Protein AF-A0AAW3ADS5-F1 (afdb_monomer)

Sequence (248 aa):
MCPVCRGSGSRVIVRQMGMMVQQMQMVCDACQGSGEHIDPRNRCSRCSGNKTVEVDAAVQVIVERGMAHRQRITFPRMADEEVGVERTGDFVVALQQVKHDTFTRDDCDLHMRHHLSLAEALCGFQFKFTHLDGRELVVRQARGTITKPGDVKCVIGEGMPVHRQPSKFGNLVIEFEVTYPDRIESEQLQLLREALPPPKSVRGTADEETGEVCYVTREDLSILEEEIKKDEEAEEDNESPQHGCAAQ

InterPro domains:
  IPR001305 Heat shock protein DnaJ, cysteine-rich domain [PS51188] (1-56)
  IPR001305 Heat shock protein DnaJ, cysteine-rich domain [cd10719] (2-51)
  IPR002939 Chaperone DnaJ, C-terminal [PF01556] (45-181)
  IPR008971 HSP40/DnaJ peptide-binding [SSF49493] (57-110)
  IPR008971 HSP40/DnaJ peptide-binding [SSF49493] (103-192)
  IPR036410 Heat shock protein DnaJ, cysteine-rich domain superfamily [SSF57938] (1-53)
  IPR044713 DnaJ homolog subfamily A member 1/2-like [PTHR43888] (2-230)

Foldseek 3Di:
DFPPCQLQQWDWDWDDDDPDIDTDIGGDPQCRSRSDHDDQVRADPQCRPVPDHDDDDDDDDDDDFLDDAQDKDKDAQPADDDPPDPTHGIDIDTDHDDDDPAWDDDRQEIEGEDEDEPCCQQQWDWDWDQAPVRDIDIDTDDGRDHHDQQDKDKAQQRTTDHPPHRRGGGIYIYTYHYDYDPDDDPVRVVVCCVVDDHDPPPDDDPPDPDDDDDDPDPVSVVVVVVVVVVVVVVVVVVPDDDDDDDDD

Secondary structure (DSSP, 8-state):
--TTTTT-SEEEEEEEETTEEEEEEEE-TTTTTSS----GGGS-TTTTTSS-------------TTPPTT-EEEETT-S---TT-SS---EEEEPPPPP-SSEEEETTEEEEEEEEEHHHHHH--EEEEE-TTSPEEEEE--TT----TT-EEEETT-SPEETTEEEEE--EEEEEEEEPPS---HHHHHHHHHHSPPPTT----TT--------S-HHHHHHHHHHHHHHHHHHHTT-S--------

Mean predicted aligned error: 13.61 Å

Radius of gyration: 41.53 Å; Cα contacts (8 Å, |Δi|>4): 319; chains: 1; bounding box: 100×60×116 Å

Nearest PDB structures (foldseek):
  7zhs-assembly1_A  TM=8.142E-01  e=3.506E-22  Saccharomyces cerevisiae S288C
  1nlt-assembly1_A  TM=8.880E-01  e=7.899E-15  Saccharomyces cerevisiae
  3agz-assembly1_A  TM=7.509E-01  e=4.456E-14  Homo sapiens
  7ndx-assembly1_A-2  TM=7.440E-01  e=7.069E-12  Homo sapiens
  7jtk-assembly1_Z  TM=6.824E-01  e=1.418E-12  Chlamydomonas reinhardtii

Organism: NCBI:txid651832

Solvent-accessible surface area (backbone atoms only — not comparable to full-atom values): 15615 Å² total; per-residue (Å²): 99,16,87,86,45,70,43,62,16,40,40,79,46,78,46,72,64,82,97,45,78,45,78,44,80,40,69,23,87,86,35,72,44,68,14,40,54,77,56,79,92,75,41,47,88,83,36,70,69,68,85,53,72,94,76,92,78,90,80,89,81,85,85,61,75,37,67,50,74,62,43,73,50,76,40,79,57,63,32,78,80,54,95,92,56,96,66,47,44,62,34,70,50,62,39,79,74,76,90,54,96,68,48,47,76,54,91,34,30,29,35,33,75,43,82,35,48,53,65,37,25,50,49,25,41,74,53,72,49,73,47,98,88,68,49,78,47,75,54,73,49,62,71,74,45,72,54,55,72,70,39,72,48,76,45,81,61,64,28,34,43,37,57,95,36,94,90,43,45,26,30,24,38,38,36,31,44,59,48,72,75,95,73,80,55,73,72,57,49,54,55,46,60,73,75,42,84,75,74,83,88,76,83,70,74,95,83,68,95,80,75,84,89,78,70,93,42,74,66,56,45,55,54,52,55,52,49,52,51,52,53,55,54,57,52,58,71,68,69,67,83,92,78,84,86,86,90,136

Structure (mmCIF, N/CA/C/O backbone):
data_AF-A0AAW3ADS5-F1
#
_entry.id   AF-A0AAW3ADS5-F1
#
loop_
_atom_site.group_PDB
_atom_site.id
_atom_site.type_symbol
_atom_site.label_atom_id
_atom_site.label_alt_id
_atom_site.label_comp_id
_atom_site.label_asym_id
_atom_site.label_entity_id
_atom_site.label_seq_id
_atom_site.pdbx_PDB_ins_code
_atom_site.Cartn_x
_atom_site.Cartn_y
_atom_site.Cartn_z
_atom_site.occupancy
_atom_site.B_iso_or_equiv
_atom_site.auth_seq_id
_atom_site.auth_comp_id
_atom_site.auth_asym_id
_atom_site.auth_atom_id
_atom_site.pdbx_PDB_model_num
ATOM 1 N N . MET A 1 1 ? 28.004 8.380 -50.226 1.00 83.81 1 MET A N 1
ATOM 2 C CA . MET A 1 1 ? 27.841 9.851 -50.333 1.00 83.81 1 MET A CA 1
ATOM 3 C C . MET A 1 1 ? 26.691 10.178 -51.284 1.00 83.81 1 MET A C 1
ATOM 5 O O . MET A 1 1 ? 26.646 9.614 -52.370 1.00 83.81 1 MET A O 1
ATOM 9 N N . CYS A 1 2 ? 25.743 11.028 -50.881 1.00 87.62 2 CYS A N 1
ATOM 10 C CA . CYS A 1 2 ? 24.602 11.422 -51.716 1.00 87.62 2 CYS A CA 1
ATOM 11 C C . CYS A 1 2 ? 25.042 12.362 -52.857 1.00 87.62 2 CYS A C 1
ATOM 13 O O . CYS A 1 2 ? 25.711 13.360 -52.576 1.00 87.62 2 CYS A O 1
ATOM 15 N N . PRO A 1 3 ? 24.660 12.097 -54.122 1.00 88.12 3 PRO A N 1
ATOM 16 C CA . PRO A 1 3 ? 25.134 12.877 -55.266 1.00 88.12 3 PRO A CA 1
ATOM 17 C C . PRO A 1 3 ? 24.594 14.310 -55.280 1.00 88.12 3 PRO A C 1
ATOM 19 O O . PRO A 1 3 ? 25.267 15.207 -55.780 1.00 88.12 3 PRO A O 1
ATOM 22 N N . VAL A 1 4 ? 23.409 14.552 -54.705 1.00 88.12 4 VAL A N 1
ATOM 23 C CA . VAL A 1 4 ? 22.754 15.864 -54.811 1.00 88.12 4 VAL A CA 1
ATOM 24 C C . VAL A 1 4 ? 23.168 16.831 -53.704 1.00 88.12 4 VAL A C 1
ATOM 26 O O . VAL A 1 4 ? 23.382 18.007 -53.970 1.00 88.12 4 VAL A O 1
ATOM 29 N N . CYS A 1 5 ? 23.312 16.356 -52.463 1.00 89.00 5 CYS A N 1
ATOM 30 C CA . CYS A 1 5 ? 23.801 17.186 -51.354 1.00 89.00 5 CYS A CA 1
ATOM 31 C C . CYS A 1 5 ? 25.299 17.003 -51.077 1.00 89.00 5 CYS A C 1
ATOM 33 O O . CYS A 1 5 ? 25.817 17.591 -50.141 1.00 89.00 5 CYS A O 1
ATOM 35 N N . ARG A 1 6 ? 26.011 16.160 -51.839 1.00 88.69 6 ARG A N 1
ATOM 36 C CA . ARG A 1 6 ? 27.444 15.883 -51.630 1.00 88.69 6 ARG A CA 1
ATOM 37 C C . ARG A 1 6 ? 27.778 15.554 -50.165 1.00 88.69 6 ARG A C 1
ATOM 39 O O . ARG A 1 6 ? 28.744 16.063 -49.615 1.00 88.69 6 ARG A O 1
ATOM 46 N N . GLY A 1 7 ? 26.959 14.725 -49.518 1.00 85.06 7 GLY A N 1
ATOM 47 C CA . GLY A 1 7 ? 27.189 14.320 -48.124 1.00 85.06 7 GLY A CA 1
ATOM 48 C C . GLY A 1 7 ? 26.652 15.262 -47.043 1.00 85.06 7 GLY A C 1
ATOM 49 O O . GLY A 1 7 ? 26.586 14.844 -45.898 1.00 85.06 7 GLY A O 1
ATOM 50 N N . SER A 1 8 ? 26.194 16.476 -47.372 1.00 87.00 8 SER A N 1
ATOM 51 C CA . SER A 1 8 ? 25.785 17.462 -46.354 1.00 87.00 8 SER A CA 1
ATOM 52 C C . SER A 1 8 ? 24.438 17.192 -45.669 1.00 87.00 8 SER A C 1
ATOM 54 O O . SER A 1 8 ? 24.072 17.931 -44.763 1.00 87.00 8 SER A O 1
ATOM 56 N N . GLY A 1 9 ? 23.640 16.223 -46.133 1.00 88.50 9 GLY A N 1
ATOM 57 C CA . GLY A 1 9 ? 22.298 15.919 -45.601 1.00 88.50 9 GLY A CA 1
ATOM 58 C C . GLY A 1 9 ? 21.226 16.995 -45.855 1.00 88.50 9 GLY A C 1
ATOM 59 O O . GLY A 1 9 ? 20.038 16.688 -45.911 1.00 88.50 9 GLY A O 1
ATOM 60 N N . SER A 1 10 ? 21.625 18.238 -46.113 1.00 91.88 10 SER A N 1
ATOM 61 C CA . SER A 1 10 ? 20.747 19.392 -46.328 1.00 91.88 10 SER A CA 1
ATOM 62 C C . SER A 1 10 ? 21.161 20.222 -47.542 1.00 91.88 10 SER A C 1
ATOM 64 O O . SER A 1 10 ? 22.345 20.283 -47.885 1.00 91.88 10 SER A O 1
ATOM 66 N N . ARG A 1 11 ? 20.198 20.896 -48.171 1.00 89.56 11 ARG A N 1
ATOM 67 C CA . ARG A 1 11 ? 20.407 21.839 -49.275 1.00 89.56 11 ARG A CA 1
ATOM 68 C C . ARG A 1 11 ? 20.071 23.256 -48.820 1.00 89.56 11 ARG A C 1
ATOM 70 O O . ARG A 1 11 ? 19.076 23.465 -48.135 1.00 89.56 11 ARG A O 1
ATOM 77 N N . VAL A 1 12 ? 20.880 24.225 -49.234 1.00 88.44 12 VAL A N 1
ATOM 78 C CA . VAL A 1 12 ? 20.617 25.647 -48.985 1.00 88.44 12 VAL A CA 1
ATOM 79 C C . VAL A 1 12 ? 19.860 26.211 -50.180 1.00 88.44 12 VAL A C 1
ATOM 81 O O . VAL A 1 12 ? 20.353 26.156 -51.306 1.00 88.44 12 VAL A O 1
ATOM 84 N N . ILE A 1 13 ? 18.661 26.734 -49.942 1.00 86.75 13 ILE A N 1
ATOM 85 C CA . ILE A 1 13 ? 17.845 27.400 -50.958 1.00 86.75 13 ILE A CA 1
ATOM 86 C C . ILE A 1 13 ? 17.809 28.885 -50.632 1.00 86.75 13 ILE A C 1
ATOM 88 O O . ILE A 1 13 ? 17.435 29.290 -49.533 1.00 86.75 13 ILE A O 1
ATOM 92 N N . VAL A 1 14 ? 18.229 29.699 -51.597 1.00 87.69 14 VAL A N 1
ATOM 93 C CA . VAL A 1 14 ? 18.246 31.155 -51.468 1.00 87.69 14 VAL A CA 1
ATOM 94 C C . VAL A 1 14 ? 16.939 31.699 -52.032 1.00 87.69 14 VAL A C 1
ATOM 96 O O . VAL A 1 14 ? 16.652 31.520 -53.215 1.00 87.69 14 VAL A O 1
ATOM 99 N N . ARG A 1 15 ? 16.137 32.357 -51.194 1.00 87.75 15 ARG A N 1
ATOM 100 C CA . ARG A 1 15 ? 14.909 33.045 -51.598 1.00 87.75 15 ARG A CA 1
ATOM 101 C C . ARG A 1 15 ? 15.134 34.548 -51.507 1.00 87.75 15 ARG A C 1
ATOM 103 O O . ARG A 1 15 ? 15.456 35.071 -50.444 1.00 87.75 15 ARG A O 1
ATOM 110 N N . GLN A 1 16 ? 14.974 35.245 -52.626 1.00 83.25 16 GLN A N 1
ATOM 111 C CA . GLN A 1 16 ? 15.123 36.695 -52.667 1.00 83.25 16 GLN A CA 1
ATOM 112 C C . GLN A 1 16 ? 13.784 37.370 -52.346 1.00 83.25 16 GLN A C 1
ATOM 114 O O . GLN A 1 16 ? 12.788 37.152 -53.036 1.00 83.25 16 GLN A O 1
ATOM 119 N N . MET A 1 17 ? 13.764 38.182 -51.290 1.00 85.31 17 MET A N 1
ATOM 120 C CA . MET A 1 17 ? 12.636 39.023 -50.887 1.00 85.31 17 MET A CA 1
ATOM 121 C C . MET A 1 17 ? 13.007 40.484 -51.156 1.00 85.31 17 MET A C 1
ATOM 123 O O . MET A 1 17 ? 13.432 41.224 -50.269 1.00 85.31 17 MET A O 1
ATOM 127 N N . GLY A 1 18 ? 12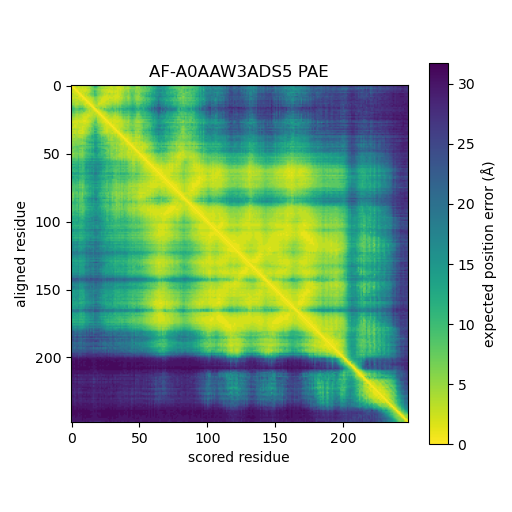.911 40.887 -52.424 1.00 86.62 18 GLY A N 1
ATOM 128 C CA . GLY A 1 18 ? 13.305 42.227 -52.862 1.00 86.62 18 GLY A CA 1
ATOM 129 C C . GLY A 1 18 ? 14.818 42.450 -52.752 1.00 86.62 18 GLY A C 1
ATOM 130 O O . GLY A 1 18 ? 15.597 41.738 -53.387 1.00 86.62 18 GLY A O 1
ATOM 131 N N . MET A 1 19 ? 15.236 43.441 -51.958 1.00 86.25 19 MET A N 1
ATOM 132 C CA . MET A 1 19 ? 16.654 43.776 -51.742 1.00 86.25 19 MET A CA 1
ATOM 133 C C . MET A 1 19 ? 17.366 42.880 -50.712 1.00 86.25 19 MET A C 1
ATOM 135 O O . MET A 1 19 ? 18.575 43.009 -50.538 1.00 86.25 19 MET A O 1
ATOM 139 N N . MET A 1 20 ? 16.651 41.967 -50.043 1.00 84.44 20 MET A N 1
ATOM 140 C CA . MET A 1 20 ? 17.215 41.058 -49.040 1.00 84.44 20 MET A CA 1
ATOM 141 C C . MET A 1 20 ? 17.166 39.606 -49.533 1.00 84.44 20 MET A C 1
ATOM 143 O O . MET A 1 20 ? 16.143 39.143 -50.042 1.00 84.44 20 MET A O 1
ATOM 147 N N . VAL A 1 21 ? 18.270 38.870 -49.382 1.00 88.12 21 VAL A N 1
ATOM 148 C CA . VAL A 1 21 ? 18.344 37.430 -49.676 1.00 88.12 21 VAL A CA 1
ATOM 149 C C . VAL A 1 21 ? 18.246 36.629 -48.383 1.00 88.12 21 VAL A C 1
ATOM 151 O O . VAL A 1 21 ? 19.018 36.843 -47.452 1.00 88.12 21 VAL A O 1
ATOM 154 N N . GLN A 1 22 ? 17.299 35.695 -48.325 1.00 87.69 22 GLN A N 1
ATOM 155 C CA . GLN A 1 22 ? 17.147 34.757 -47.217 1.00 87.69 22 GLN A CA 1
ATOM 156 C C . GLN A 1 22 ? 17.681 33.388 -47.645 1.00 87.69 22 GLN A C 1
ATOM 158 O O . GLN A 1 22 ? 17.233 32.826 -48.643 1.00 87.69 22 GLN A O 1
ATOM 163 N N . GLN A 1 23 ? 18.633 32.839 -46.892 1.00 89.69 23 GLN A N 1
ATOM 164 C CA . GLN A 1 23 ? 19.100 31.466 -47.078 1.00 89.69 23 GLN A CA 1
ATOM 165 C C . GLN A 1 23 ? 18.316 30.547 -46.139 1.00 89.69 23 GLN A C 1
ATOM 167 O O . GLN A 1 23 ? 18.352 30.732 -44.925 1.00 89.69 23 GLN A O 1
ATOM 172 N N . MET A 1 24 ? 17.597 29.573 -46.693 1.00 89.06 24 MET A N 1
ATOM 173 C CA . MET A 1 24 ? 16.863 28.570 -45.925 1.00 89.06 24 MET A CA 1
ATOM 174 C C . MET A 1 24 ? 17.492 27.198 -46.151 1.00 89.06 24 MET A C 1
ATOM 176 O O . MET A 1 24 ? 17.611 26.734 -47.286 1.00 89.06 24 MET A O 1
ATOM 180 N N . GLN A 1 25 ? 17.910 26.549 -45.068 1.00 89.94 25 GLN A N 1
ATOM 181 C CA . GLN A 1 25 ? 18.427 25.187 -45.100 1.00 89.94 25 GLN A CA 1
ATOM 182 C C . GLN A 1 25 ? 17.247 24.212 -45.052 1.00 89.94 25 GLN A C 1
ATOM 184 O O . GLN A 1 25 ? 16.486 24.200 -44.090 1.00 89.94 25 GLN A O 1
ATOM 189 N N . MET A 1 26 ? 17.085 23.411 -46.103 1.00 89.56 26 MET A N 1
ATOM 190 C CA . MET A 1 26 ? 16.080 22.351 -46.182 1.00 89.56 26 MET A CA 1
ATOM 191 C C . MET A 1 26 ? 16.758 20.982 -46.169 1.00 89.56 26 MET A C 1
ATOM 193 O O . MET A 1 26 ? 17.877 20.824 -46.662 1.00 89.56 26 MET A O 1
ATOM 197 N N . VAL A 1 27 ? 16.089 19.973 -45.615 1.00 91.81 27 VAL A N 1
ATOM 198 C CA . VAL A 1 27 ? 16.569 18.585 -45.663 1.00 91.81 27 VAL A CA 1
ATOM 199 C C . VAL A 1 27 ? 16.645 18.133 -47.127 1.00 91.81 27 VAL A C 1
ATOM 201 O O . VAL A 1 27 ? 15.784 18.465 -47.934 1.00 91.81 27 VAL A O 1
ATOM 204 N N . CYS A 1 28 ? 17.709 17.428 -47.516 1.00 90.75 28 CYS A N 1
ATOM 205 C CA . CYS A 1 28 ? 17.878 16.981 -48.899 1.00 90.75 28 CYS A CA 1
ATOM 206 C C . CYS A 1 28 ? 16.867 15.880 -49.245 1.00 90.75 28 CYS A C 1
ATOM 208 O O . CYS A 1 28 ? 16.954 14.789 -48.691 1.00 90.75 28 CYS A O 1
ATOM 210 N N . ASP A 1 29 ? 16.010 16.102 -50.242 1.00 87.00 29 ASP A N 1
ATOM 211 C CA . ASP A 1 29 ? 14.962 15.138 -50.634 1.00 87.00 29 ASP A CA 1
ATOM 212 C C . ASP A 1 29 ? 15.508 13.761 -51.053 1.00 87.00 29 ASP A C 1
ATOM 214 O O . ASP A 1 29 ? 14.863 12.737 -50.864 1.00 87.00 29 ASP A O 1
ATOM 218 N N . ALA A 1 30 ? 16.721 13.725 -51.617 1.00 85.00 30 ALA A N 1
ATOM 219 C CA . ALA A 1 30 ? 17.320 12.503 -52.159 1.00 85.00 30 ALA A CA 1
ATOM 220 C C . ALA A 1 30 ? 17.928 11.575 -51.091 1.00 85.00 30 ALA A C 1
ATOM 222 O O . ALA A 1 30 ? 18.064 10.380 -51.336 1.00 85.00 30 ALA A O 1
ATOM 223 N N . CYS A 1 31 ? 18.339 12.110 -49.937 1.00 84.56 31 CYS A N 1
ATOM 224 C CA . CYS A 1 31 ? 18.907 11.314 -48.838 1.00 84.56 31 CYS A CA 1
ATOM 225 C C . CYS A 1 31 ? 18.173 11.496 -47.506 1.00 84.56 31 CYS A C 1
ATOM 227 O O . CYS A 1 31 ? 18.585 10.900 -46.514 1.00 84.56 31 CYS A O 1
ATOM 229 N N . GLN A 1 32 ? 17.126 12.324 -47.476 1.00 84.31 32 GLN A N 1
ATOM 230 C CA . GLN A 1 32 ? 16.287 12.601 -46.309 1.00 84.31 32 GLN A CA 1
ATOM 231 C C . GLN A 1 32 ? 17.098 12.952 -45.050 1.00 84.31 32 GLN A C 1
ATOM 233 O O . GLN A 1 32 ? 16.756 12.556 -43.946 1.00 84.31 32 GLN A O 1
ATOM 238 N N . GLY A 1 33 ? 18.212 13.671 -45.214 1.00 84.12 33 GLY A N 1
ATOM 239 C CA . GLY A 1 33 ? 19.074 14.069 -44.095 1.00 84.12 33 GLY A CA 1
ATOM 240 C C . GLY A 1 33 ? 20.262 13.149 -43.830 1.00 84.12 33 GLY A C 1
ATOM 241 O O . GLY A 1 33 ? 21.253 13.615 -43.282 1.00 84.12 33 GLY A O 1
ATOM 242 N N . SER A 1 34 ? 20.249 11.897 -44.300 1.00 82.19 34 SER A N 1
ATOM 243 C CA . SER A 1 34 ? 21.318 10.925 -44.001 1.00 82.19 34 SER A CA 1
ATOM 244 C C . SER A 1 34 ? 22.677 11.243 -44.641 1.00 82.19 34 SER A C 1
ATOM 246 O O . SER A 1 34 ? 23.686 10.652 -44.274 1.00 82.19 34 SER A O 1
ATOM 248 N N . GLY A 1 35 ? 22.723 12.120 -45.654 1.00 85.44 35 GLY A N 1
ATOM 249 C CA . GLY A 1 35 ? 23.954 12.440 -46.398 1.00 85.44 35 GLY A CA 1
ATOM 250 C C . GLY A 1 35 ? 24.478 11.296 -47.284 1.00 85.44 35 GLY A C 1
ATOM 251 O O . GLY A 1 35 ? 25.347 11.505 -48.138 1.00 85.44 35 GLY A O 1
ATOM 252 N N . GLU A 1 36 ? 23.900 10.104 -47.179 1.00 83.50 36 GLU A N 1
ATOM 253 C CA . GLU A 1 36 ? 24.264 8.908 -47.928 1.00 83.50 36 GLU A CA 1
ATOM 254 C C . GLU A 1 36 ? 23.148 8.526 -48.905 1.00 83.50 36 GLU A C 1
ATOM 256 O O . GLU A 1 36 ? 21.977 8.813 -48.693 1.00 83.50 36 GLU A O 1
ATOM 261 N N . HIS A 1 37 ? 23.515 7.923 -50.033 1.00 84.69 37 HIS A N 1
ATOM 262 C CA . HIS A 1 37 ? 22.555 7.399 -50.998 1.00 84.69 37 HIS A CA 1
ATOM 263 C C . HIS A 1 37 ? 22.924 5.947 -51.275 1.00 84.69 37 HIS A C 1
ATOM 265 O O . HIS A 1 37 ? 24.024 5.675 -51.758 1.00 84.69 37 HIS A O 1
ATOM 271 N N . ILE A 1 38 ? 22.015 5.035 -50.939 1.00 83.44 38 ILE A N 1
ATOM 272 C CA . ILE A 1 38 ? 22.188 3.591 -51.103 1.00 83.44 38 ILE A CA 1
ATOM 273 C C . ILE A 1 38 ? 21.385 3.161 -52.335 1.00 83.44 38 ILE A C 1
ATOM 275 O O . ILE A 1 38 ? 20.170 3.382 -52.386 1.00 83.44 38 ILE A O 1
ATOM 279 N N . ASP A 1 39 ? 22.062 2.558 -53.321 1.00 84.81 39 ASP A N 1
ATOM 280 C CA . ASP A 1 39 ? 21.414 1.997 -54.516 1.00 84.81 39 ASP A CA 1
ATOM 281 C C . ASP A 1 39 ? 20.333 0.987 -54.088 1.00 84.81 39 ASP A C 1
ATOM 283 O O . ASP A 1 39 ? 20.633 0.122 -53.258 1.00 84.81 39 ASP A O 1
ATOM 287 N N . PRO A 1 40 ? 19.097 1.068 -54.619 1.00 83.75 40 PRO A N 1
ATOM 288 C CA . PRO A 1 40 ? 18.013 0.145 -54.287 1.00 83.75 40 PRO A CA 1
ATOM 289 C C . PRO A 1 40 ? 18.396 -1.337 -54.341 1.00 83.75 40 PRO A C 1
ATOM 291 O O . PRO A 1 40 ? 17.927 -2.107 -53.507 1.00 83.75 40 PRO A O 1
ATOM 294 N N . ARG A 1 41 ? 19.282 -1.732 -55.267 1.00 85.88 41 ARG A N 1
ATOM 295 C CA . ARG A 1 41 ? 19.745 -3.125 -55.408 1.00 85.88 41 ARG A CA 1
ATOM 296 C C . ARG A 1 41 ? 20.622 -3.602 -54.250 1.00 85.88 41 ARG A C 1
ATOM 298 O O . ARG A 1 41 ? 20.684 -4.797 -53.993 1.00 85.88 41 ARG A O 1
ATOM 305 N N . ASN A 1 42 ? 21.272 -2.671 -53.555 1.00 85.31 42 ASN A N 1
ATOM 306 C CA . ASN A 1 42 ? 22.201 -2.944 -52.458 1.00 85.31 42 ASN A CA 1
ATOM 307 C C . ASN A 1 42 ? 21.597 -2.615 -51.083 1.00 85.31 42 ASN A C 1
ATOM 309 O O . ASN A 1 42 ? 22.314 -2.598 -50.081 1.00 85.31 42 ASN A O 1
ATOM 313 N N . ARG A 1 43 ? 20.294 -2.309 -51.010 1.00 87.31 43 ARG A N 1
ATOM 314 C CA . ARG A 1 43 ? 19.626 -2.058 -49.729 1.00 87.31 43 ARG A CA 1
ATOM 315 C C . ARG A 1 43 ? 19.484 -3.361 -48.952 1.00 87.31 43 ARG A C 1
ATOM 317 O O . ARG A 1 43 ? 19.128 -4.398 -49.502 1.00 87.31 43 ARG A O 1
ATOM 324 N N . CYS A 1 44 ? 19.739 -3.291 -47.649 1.00 88.06 44 CYS A N 1
ATOM 325 C CA . CYS A 1 44 ? 19.495 -4.408 -46.745 1.00 88.06 44 CYS A CA 1
ATOM 326 C C . CYS A 1 44 ? 18.008 -4.781 -46.775 1.00 88.06 44 CYS A C 1
ATOM 328 O O . CYS A 1 44 ? 17.157 -3.915 -46.588 1.00 88.06 44 CYS A O 1
ATOM 330 N N . SER A 1 45 ? 17.692 -6.062 -46.956 1.00 89.31 45 SER A N 1
ATOM 331 C CA . SER A 1 45 ? 16.308 -6.550 -46.990 1.00 89.31 45 SER A CA 1
ATOM 332 C C . SER A 1 45 ? 15.578 -6.415 -45.651 1.00 89.31 45 SER A C 1
ATOM 334 O O . SER A 1 45 ? 14.356 -6.342 -45.638 1.00 89.31 45 SER A O 1
ATOM 336 N N . ARG A 1 46 ? 16.311 -6.369 -44.528 1.00 88.56 46 ARG A N 1
ATOM 337 C CA . ARG A 1 46 ? 15.729 -6.248 -43.182 1.00 88.56 46 ARG A CA 1
ATOM 338 C C . ARG A 1 46 ? 15.405 -4.806 -42.797 1.00 88.56 46 ARG A C 1
ATOM 340 O O . ARG A 1 46 ? 14.295 -4.540 -42.368 1.00 88.56 46 ARG A O 1
ATOM 347 N N . CYS A 1 47 ? 16.352 -3.877 -42.955 1.00 87.44 47 CYS A N 1
ATOM 348 C CA . CYS A 1 47 ? 16.164 -2.479 -42.535 1.00 87.44 47 CYS A CA 1
ATOM 349 C C . CYS A 1 47 ? 15.824 -1.522 -43.686 1.00 87.44 47 CYS A C 1
ATOM 351 O O . CYS A 1 47 ? 15.606 -0.338 -43.455 1.00 87.44 47 CYS A O 1
ATOM 353 N N . SER A 1 48 ? 15.841 -1.989 -44.939 1.00 86.56 48 SER A N 1
ATOM 354 C CA . SER A 1 48 ? 15.583 -1.182 -46.144 1.00 86.56 48 SER A CA 1
ATOM 355 C C . SER A 1 48 ? 16.428 0.099 -46.275 1.00 86.56 48 SER A C 1
ATOM 357 O O . SER A 1 48 ? 16.074 1.007 -47.025 1.00 86.56 48 SER A O 1
ATOM 359 N N . GLY A 1 49 ? 17.582 0.157 -45.598 1.00 83.31 49 GLY A N 1
ATOM 360 C CA . GLY A 1 49 ? 18.472 1.324 -45.563 1.00 83.31 49 GLY A CA 1
ATOM 361 C C . GLY A 1 49 ? 18.349 2.198 -44.310 1.00 83.31 49 GLY A C 1
ATOM 362 O O . GLY A 1 49 ? 19.176 3.089 -44.144 1.00 83.31 49 GLY A O 1
ATOM 363 N N . ASN A 1 50 ? 17.407 1.910 -43.405 1.00 82.69 50 ASN A N 1
ATOM 364 C CA . ASN A 1 50 ? 17.182 2.682 -42.173 1.00 82.69 50 ASN A CA 1
ATOM 365 C C . ASN A 1 50 ? 18.195 2.385 -41.057 1.00 82.69 50 ASN A C 1
ATOM 367 O O . ASN A 1 50 ? 18.205 3.072 -40.046 1.00 82.69 50 ASN A O 1
ATOM 371 N N . LYS A 1 51 ? 19.062 1.378 -41.242 1.00 86.94 51 LYS A N 1
ATOM 372 C CA . LYS A 1 51 ? 20.112 0.935 -40.299 1.00 86.94 51 LYS A CA 1
ATOM 373 C C . LYS A 1 51 ? 19.598 0.380 -38.954 1.00 86.94 51 LYS A C 1
ATOM 375 O O . LYS A 1 51 ? 20.348 -0.351 -38.322 1.00 86.94 51 LYS A O 1
ATOM 380 N N . THR A 1 52 ? 18.334 0.595 -38.595 1.00 89.38 52 THR A N 1
ATOM 381 C CA . THR A 1 52 ? 17.634 -0.006 -37.446 1.00 89.38 52 THR A CA 1
ATOM 382 C C . THR A 1 52 ? 16.387 -0.782 -37.891 1.00 89.38 52 THR A C 1
ATOM 384 O O . THR A 1 52 ? 15.909 -0.622 -39.020 1.00 89.38 52 THR A O 1
ATOM 387 N N . VAL A 1 53 ? 15.891 -1.671 -37.026 1.00 91.81 53 VAL A N 1
ATOM 388 C CA . VAL A 1 53 ? 14.629 -2.411 -37.192 1.00 91.81 53 VAL A CA 1
ATOM 389 C C . VAL A 1 53 ? 13.915 -2.486 -35.847 1.00 91.81 53 VAL A C 1
ATOM 391 O O . VAL A 1 53 ? 14.572 -2.630 -34.819 1.00 91.81 53 VAL A O 1
ATOM 394 N N . GLU A 1 54 ? 12.589 -2.406 -35.856 1.00 90.81 54 GLU A N 1
ATOM 395 C CA . GLU A 1 54 ? 11.781 -2.631 -34.657 1.00 90.81 54 GLU A CA 1
ATOM 396 C C . GLU A 1 54 ? 11.755 -4.129 -34.328 1.00 90.81 54 GLU A C 1
ATOM 398 O O . GLU A 1 54 ? 11.603 -4.972 -35.219 1.00 90.81 54 GLU A O 1
ATOM 403 N N . VAL A 1 55 ? 11.954 -4.462 -33.052 1.00 90.25 55 VAL A N 1
ATOM 404 C CA . VAL A 1 55 ? 12.001 -5.840 -32.554 1.00 90.25 55 VAL A CA 1
ATOM 405 C C . VAL A 1 55 ? 11.194 -5.927 -31.268 1.00 90.25 55 VAL A C 1
ATOM 407 O O . VAL A 1 55 ? 11.462 -5.199 -30.316 1.00 90.25 55 VAL A O 1
ATOM 410 N N . ASP A 1 56 ? 10.262 -6.874 -31.215 1.00 90.88 56 ASP A N 1
ATOM 411 C CA . ASP A 1 56 ? 9.546 -7.198 -29.985 1.00 90.88 56 ASP A CA 1
ATOM 412 C C . ASP A 1 56 ? 10.438 -8.043 -29.067 1.00 90.88 56 ASP A C 1
ATOM 414 O O . ASP A 1 56 ? 10.835 -9.162 -29.408 1.00 90.88 56 ASP A O 1
ATOM 418 N N . ALA A 1 57 ? 10.748 -7.516 -27.882 1.00 88.38 57 ALA A N 1
ATOM 419 C CA . ALA A 1 57 ? 11.538 -8.200 -26.864 1.00 88.38 57 ALA A CA 1
ATOM 420 C C . ALA A 1 57 ? 10.704 -8.436 -25.598 1.00 88.38 57 ALA A C 1
ATOM 422 O O . ALA A 1 57 ? 10.171 -7.505 -24.997 1.00 88.38 57 ALA A O 1
ATOM 423 N N . ALA A 1 58 ? 10.614 -9.693 -25.158 1.00 90.88 58 ALA A N 1
ATOM 424 C CA . ALA A 1 58 ? 9.981 -10.037 -23.889 1.00 90.88 58 ALA A CA 1
ATOM 425 C C . ALA A 1 58 ? 10.999 -9.932 -22.742 1.00 90.88 58 ALA A C 1
ATOM 427 O O . ALA A 1 58 ? 12.023 -10.616 -22.751 1.00 90.88 58 ALA A O 1
ATOM 428 N N . VAL A 1 59 ? 10.700 -9.111 -21.733 1.00 91.56 59 VAL A N 1
ATOM 429 C CA . VAL A 1 59 ? 11.537 -8.942 -20.534 1.00 91.56 59 VAL A CA 1
ATOM 430 C C . VAL A 1 59 ? 10.820 -9.539 -19.328 1.00 91.56 59 VAL A C 1
ATOM 432 O O . VAL A 1 59 ? 9.725 -9.109 -18.966 1.00 91.56 59 VAL A O 1
ATOM 435 N N . GLN A 1 60 ? 11.437 -10.531 -18.681 1.00 93.00 60 GLN A N 1
ATOM 436 C CA . GLN A 1 60 ? 10.910 -11.102 -17.445 1.00 93.00 60 GLN A CA 1
ATOM 437 C C . GLN A 1 60 ? 11.342 -10.250 -16.249 1.00 93.00 60 GLN A C 1
ATOM 439 O O . GLN A 1 60 ? 12.525 -10.164 -15.920 1.00 93.00 60 GLN A O 1
ATOM 444 N N . VAL A 1 61 ? 10.368 -9.647 -15.572 1.00 94.31 61 VAL A N 1
ATOM 445 C CA . VAL A 1 61 ? 10.596 -8.852 -14.362 1.00 94.31 61 VAL A CA 1
ATOM 446 C C . VAL A 1 61 ? 10.249 -9.698 -13.140 1.00 94.31 61 VAL A C 1
ATOM 448 O O . VAL A 1 61 ? 9.100 -10.093 -12.958 1.00 94.31 61 VAL A O 1
ATOM 451 N N . ILE A 1 62 ? 11.243 -9.980 -12.297 1.00 93.06 62 ILE A N 1
ATOM 452 C CA . ILE A 1 62 ? 11.044 -10.696 -11.033 1.00 93.06 62 ILE A CA 1
ATOM 453 C C . ILE A 1 62 ? 10.837 -9.661 -9.928 1.00 93.06 62 ILE A C 1
ATOM 455 O O . ILE A 1 62 ? 11.736 -8.875 -9.632 1.00 93.06 62 ILE A O 1
ATOM 459 N N . VAL A 1 63 ? 9.651 -9.663 -9.317 1.00 94.31 63 VAL A N 1
ATOM 460 C CA . VAL A 1 63 ? 9.342 -8.811 -8.163 1.00 94.31 63 VAL A CA 1
ATOM 461 C C . VAL A 1 63 ? 9.607 -9.603 -6.888 1.00 94.31 63 VAL A C 1
ATOM 463 O O . VAL A 1 63 ? 8.880 -10.537 -6.551 1.00 94.31 63 VAL A O 1
ATOM 466 N N . GLU A 1 64 ? 10.676 -9.245 -6.184 1.00 93.44 64 GLU A N 1
ATOM 467 C CA . GLU A 1 64 ? 11.045 -9.882 -4.924 1.00 93.44 64 GLU A CA 1
ATOM 468 C C . GLU A 1 64 ? 10.147 -9.427 -3.766 1.00 93.44 64 GLU A C 1
ATOM 470 O O . GLU A 1 64 ? 9.588 -8.326 -3.745 1.00 93.44 64 GLU A O 1
ATOM 475 N N . ARG A 1 65 ? 10.052 -10.274 -2.738 1.00 92.75 65 ARG A N 1
ATOM 476 C CA . ARG A 1 65 ? 9.334 -9.933 -1.508 1.00 92.75 65 ARG A CA 1
ATOM 477 C C . ARG A 1 65 ? 9.958 -8.696 -0.859 1.00 92.75 65 ARG A C 1
ATOM 479 O O . ARG A 1 65 ? 11.179 -8.568 -0.760 1.00 92.75 65 ARG A O 1
ATOM 486 N N . GLY A 1 66 ? 9.096 -7.789 -0.416 1.00 92.81 66 GLY A N 1
ATOM 487 C CA . GLY A 1 66 ? 9.497 -6.588 0.310 1.00 92.81 66 GLY A CA 1
ATOM 488 C C . GLY A 1 66 ? 9.927 -5.417 -0.562 1.00 92.81 66 GLY A C 1
ATOM 489 O O . GLY A 1 66 ? 10.181 -4.345 -0.018 1.00 92.81 66 GLY A O 1
ATOM 490 N N . MET A 1 67 ? 9.963 -5.569 -1.892 1.00 94.88 67 MET A N 1
ATOM 491 C CA . MET A 1 67 ? 10.275 -4.447 -2.776 1.00 94.88 67 MET A CA 1
ATOM 492 C C . MET A 1 67 ? 9.333 -3.262 -2.526 1.00 94.88 67 MET A C 1
ATOM 494 O O . MET A 1 67 ? 8.124 -3.437 -2.332 1.00 94.88 67 MET A O 1
ATOM 498 N N . ALA A 1 68 ? 9.906 -2.063 -2.466 1.00 93.62 68 ALA A N 1
ATOM 499 C CA . ALA A 1 68 ? 9.210 -0.843 -2.077 1.00 93.62 68 ALA A CA 1
ATOM 500 C C . ALA A 1 68 ? 8.503 -0.173 -3.262 1.00 93.62 68 ALA A C 1
ATOM 502 O O . ALA A 1 68 ? 8.809 -0.422 -4.434 1.00 93.62 68 ALA A O 1
ATOM 503 N N . HIS A 1 69 ? 7.569 0.726 -2.953 1.00 93.88 69 HIS A N 1
ATOM 504 C CA . HIS A 1 69 ? 6.956 1.569 -3.969 1.00 93.88 69 HIS A CA 1
ATOM 505 C C . HIS A 1 69 ? 8.025 2.431 -4.668 1.00 93.88 69 HIS A C 1
ATOM 507 O O . HIS A 1 69 ? 8.907 2.997 -4.030 1.00 93.88 69 HIS A O 1
ATOM 513 N N . ARG A 1 70 ? 7.948 2.521 -6.000 1.00 94.38 70 ARG A N 1
ATOM 514 C CA . ARG A 1 70 ? 8.885 3.218 -6.900 1.00 94.38 70 ARG A CA 1
ATOM 515 C C . ARG A 1 70 ? 10.300 2.652 -6.919 1.00 94.38 70 ARG A C 1
ATOM 517 O O . ARG A 1 70 ? 11.182 3.265 -7.525 1.00 94.38 70 ARG A O 1
ATOM 524 N N . GLN A 1 71 ? 10.530 1.485 -6.320 1.00 94.50 71 GLN A N 1
ATOM 525 C CA . GLN A 1 71 ? 11.804 0.797 -6.468 1.00 94.50 71 GLN A CA 1
ATOM 526 C C . GLN A 1 71 ? 12.049 0.491 -7.951 1.00 94.50 71 GLN A C 1
ATOM 528 O O . GLN A 1 71 ? 11.142 0.071 -8.674 1.00 94.50 71 GLN A O 1
ATOM 533 N N . ARG A 1 72 ? 13.275 0.760 -8.405 1.00 95.38 72 ARG A N 1
ATOM 534 C CA . ARG A 1 72 ? 13.682 0.640 -9.805 1.00 95.38 72 ARG A CA 1
ATOM 535 C C . ARG A 1 72 ? 14.404 -0.681 -10.038 1.00 95.38 72 ARG A C 1
ATOM 537 O O . ARG A 1 72 ? 15.324 -1.016 -9.293 1.00 95.38 72 ARG A O 1
ATOM 544 N N . ILE A 1 73 ? 13.999 -1.393 -11.081 1.00 95.19 73 ILE A N 1
ATOM 545 C CA . ILE A 1 73 ? 14.689 -2.561 -11.625 1.00 95.19 73 ILE A CA 1
ATOM 546 C C . ILE A 1 73 ? 15.288 -2.125 -12.959 1.00 95.19 73 ILE A C 1
ATOM 548 O O . ILE A 1 73 ? 14.555 -1.782 -13.887 1.00 95.19 73 ILE A O 1
ATOM 552 N N . THR A 1 74 ? 16.616 -2.092 -13.032 1.00 95.12 74 THR A N 1
ATOM 553 C CA . THR A 1 74 ? 17.344 -1.622 -14.213 1.00 95.12 74 THR A CA 1
ATOM 554 C C . THR A 1 74 ? 17.827 -2.801 -15.041 1.00 95.12 74 THR A C 1
ATOM 556 O O . THR A 1 74 ? 18.549 -3.663 -14.538 1.00 95.12 74 THR A O 1
ATOM 559 N N . PHE A 1 75 ? 17.477 -2.793 -16.321 1.00 94.56 75 PHE A N 1
ATOM 560 C CA . PHE A 1 75 ? 17.976 -3.710 -17.329 1.00 94.56 75 PHE A CA 1
ATOM 561 C C . PHE A 1 75 ? 18.979 -2.960 -18.208 1.00 94.56 75 PHE A C 1
ATOM 563 O O . PHE A 1 75 ? 18.582 -2.108 -19.013 1.00 94.56 75 PHE A O 1
ATOM 570 N N . PRO A 1 76 ? 20.286 -3.213 -18.024 1.00 93.75 76 PRO A N 1
ATOM 571 C CA . PRO A 1 76 ? 21.305 -2.445 -18.711 1.00 93.75 76 PRO A CA 1
ATOM 572 C C . PRO A 1 76 ? 21.244 -2.701 -20.215 1.00 93.75 76 PRO A C 1
ATOM 574 O O . PRO A 1 76 ? 21.104 -3.852 -20.634 1.00 93.75 76 PRO A O 1
ATOM 577 N N . ARG A 1 77 ? 21.418 -1.645 -21.017 1.00 90.75 77 ARG A N 1
ATOM 578 C CA . ARG A 1 77 ? 21.525 -1.729 -22.491 1.00 90.75 77 ARG A CA 1
ATOM 579 C C . ARG A 1 77 ? 20.294 -2.277 -23.224 1.00 90.75 77 ARG A C 1
ATOM 581 O O . ARG A 1 77 ? 20.417 -2.722 -24.362 1.00 90.75 77 ARG A O 1
ATOM 588 N N . MET A 1 78 ? 19.130 -2.256 -22.582 1.00 91.56 78 MET A N 1
ATOM 589 C CA . MET A 1 78 ? 17.860 -2.703 -23.167 1.00 91.56 78 MET A CA 1
ATOM 590 C C . MET A 1 78 ? 16.972 -1.553 -23.674 1.00 91.56 78 MET A C 1
ATOM 592 O O . MET A 1 78 ? 15.815 -1.796 -23.997 1.00 91.56 78 MET A O 1
ATOM 596 N N . ALA A 1 79 ? 17.469 -0.313 -23.721 1.00 92.38 79 ALA A N 1
ATOM 597 C CA . ALA A 1 79 ? 16.757 0.778 -24.389 1.00 92.38 79 ALA A CA 1
ATOM 598 C C . ALA A 1 79 ? 16.994 0.773 -25.909 1.00 92.38 79 ALA A C 1
ATOM 600 O O . ALA A 1 79 ? 17.827 0.018 -26.416 1.00 92.38 79 ALA A O 1
ATOM 601 N N . ASP A 1 80 ? 16.288 1.659 -26.608 1.00 91.62 80 ASP A N 1
ATOM 602 C CA . ASP A 1 80 ? 16.358 1.790 -28.061 1.00 91.62 80 ASP A CA 1
ATOM 603 C C . ASP A 1 80 ? 17.777 2.101 -28.557 1.00 91.62 80 ASP A C 1
ATOM 605 O O . ASP A 1 80 ? 18.544 2.851 -27.939 1.00 91.62 80 ASP A O 1
ATOM 609 N N . GLU A 1 81 ? 18.121 1.503 -29.697 1.00 90.12 81 GLU A N 1
ATOM 610 C CA . GLU A 1 81 ? 19.393 1.717 -30.378 1.00 90.12 81 GLU A CA 1
ATOM 611 C C . GLU A 1 81 ? 19.269 2.822 -31.427 1.00 90.12 81 GLU A C 1
ATOM 613 O O . GLU A 1 81 ? 18.386 2.798 -32.286 1.00 90.12 81 GLU A O 1
ATOM 618 N N . GLU A 1 82 ? 20.193 3.781 -31.379 1.00 89.25 82 GLU A N 1
ATOM 619 C CA . GLU A 1 82 ? 20.267 4.893 -32.321 1.00 89.25 82 GLU A CA 1
ATOM 620 C C . GLU A 1 82 ? 21.548 4.816 -33.160 1.00 89.25 82 GLU A C 1
ATOM 622 O O . GLU A 1 82 ? 22.646 4.539 -32.673 1.00 89.25 82 GLU A O 1
ATOM 627 N N . VAL A 1 83 ? 21.412 5.095 -34.458 1.00 86.81 83 VAL A N 1
ATOM 628 C CA . VAL A 1 83 ? 22.523 5.055 -35.411 1.00 86.81 83 VAL A CA 1
ATOM 629 C C . VAL A 1 83 ? 23.576 6.100 -35.044 1.00 86.81 83 VAL A C 1
ATOM 631 O O . VAL A 1 83 ? 23.313 7.297 -35.071 1.00 86.81 83 VAL A O 1
ATOM 634 N N . GLY A 1 84 ? 24.807 5.649 -34.800 1.00 85.00 84 GLY A N 1
ATOM 635 C CA . GLY A 1 84 ? 25.930 6.527 -34.451 1.00 85.00 84 GLY A CA 1
ATOM 636 C C . GLY A 1 84 ? 26.145 6.694 -32.947 1.00 85.00 84 GLY A C 1
ATOM 637 O O . GLY A 1 84 ? 27.122 7.329 -32.553 1.00 85.00 84 GLY A O 1
ATOM 638 N N . VAL A 1 85 ? 25.297 6.086 -32.115 1.00 87.81 85 VAL A N 1
ATOM 639 C CA . VAL A 1 85 ? 25.498 5.990 -30.667 1.00 87.81 85 VAL A CA 1
ATOM 640 C C . VAL A 1 85 ? 26.137 4.637 -30.341 1.00 87.81 85 VAL A C 1
ATOM 642 O O . VAL A 1 85 ? 25.599 3.589 -30.674 1.00 87.81 85 VAL A O 1
ATOM 645 N N . GLU A 1 86 ? 27.301 4.634 -29.682 1.00 86.25 86 GLU A N 1
ATOM 646 C CA . GLU A 1 86 ? 28.050 3.393 -29.394 1.00 86.25 86 GLU A CA 1
ATOM 647 C C . GLU A 1 86 ? 27.412 2.508 -28.309 1.00 86.25 86 GLU A C 1
ATOM 649 O O . GLU A 1 86 ? 27.748 1.328 -28.187 1.00 86.25 86 GLU A O 1
ATOM 654 N N . ARG A 1 87 ? 26.552 3.077 -27.456 1.00 89.19 87 ARG A N 1
ATOM 655 C CA . ARG A 1 87 ? 25.947 2.382 -26.312 1.00 89.19 87 ARG A CA 1
ATOM 656 C C . ARG A 1 87 ? 24.467 2.707 -26.198 1.00 89.19 87 ARG A C 1
ATOM 658 O O . ARG A 1 87 ? 24.103 3.873 -26.093 1.00 89.19 87 ARG A O 1
ATOM 665 N N . THR A 1 88 ? 23.647 1.667 -26.132 1.00 91.75 88 THR A N 1
ATOM 666 C CA . THR A 1 88 ? 22.220 1.777 -25.831 1.00 91.75 88 THR A CA 1
ATOM 667 C C . THR A 1 88 ? 22.003 2.199 -24.380 1.00 91.75 88 THR A C 1
ATOM 669 O O . THR A 1 88 ? 22.829 1.926 -23.500 1.00 91.75 88 THR A O 1
ATOM 672 N N . GLY A 1 89 ? 20.890 2.889 -24.136 1.00 94.00 89 GLY A N 1
ATOM 673 C CA . GLY A 1 89 ? 20.468 3.260 -22.788 1.00 94.00 89 GLY A CA 1
ATOM 674 C C . GLY A 1 89 ? 19.944 2.071 -21.976 1.00 94.00 89 GLY A C 1
ATOM 675 O O . GLY A 1 89 ? 19.901 0.930 -22.441 1.00 94.00 89 GLY A O 1
ATOM 676 N N . ASP A 1 90 ? 19.490 2.355 -20.760 1.00 94.56 90 ASP A N 1
ATOM 677 C CA . ASP A 1 90 ? 18.945 1.342 -19.861 1.00 94.56 90 ASP A CA 1
ATOM 678 C C . ASP A 1 90 ? 17.416 1.343 -19.877 1.00 94.56 90 ASP A C 1
ATOM 680 O O . ASP A 1 90 ? 16.777 2.397 -19.869 1.00 94.56 90 ASP A O 1
ATOM 684 N N . PHE A 1 91 ? 16.826 0.152 -19.824 1.00 94.00 91 PHE A N 1
ATOM 685 C CA . PHE A 1 91 ? 15.395 -0.010 -19.605 1.00 94.00 91 PHE A CA 1
ATOM 686 C C . PHE A 1 91 ? 15.135 -0.103 -18.099 1.00 94.00 91 PHE A C 1
ATOM 688 O O . PHE A 1 91 ? 15.637 -1.000 -17.422 1.00 94.00 91 PHE A O 1
ATOM 695 N N . VAL A 1 92 ? 14.381 0.848 -17.547 1.00 95.00 92 VAL A N 1
ATOM 696 C CA . VAL A 1 92 ? 14.144 0.948 -16.100 1.00 95.00 92 VAL A CA 1
ATOM 697 C C . VAL A 1 92 ? 12.671 0.732 -15.799 1.00 95.00 92 VAL A C 1
ATOM 699 O O . VAL A 1 92 ? 11.823 1.542 -16.167 1.00 95.00 92 VAL A O 1
ATOM 702 N N . VAL A 1 93 ? 12.372 -0.330 -15.056 1.00 95.56 93 VAL A N 1
ATOM 703 C CA . VAL A 1 93 ? 11.024 -0.619 -14.565 1.00 95.56 93 VAL A CA 1
ATOM 704 C C . VAL A 1 93 ? 10.884 -0.050 -13.160 1.00 95.56 93 VAL A C 1
ATOM 706 O O . VAL A 1 93 ? 11.624 -0.430 -12.255 1.00 95.56 93 VAL A O 1
ATOM 709 N N . ALA A 1 94 ? 9.935 0.863 -12.962 1.00 95.88 94 ALA A N 1
ATOM 710 C CA . ALA A 1 94 ? 9.591 1.384 -11.643 1.00 95.88 94 ALA A CA 1
ATOM 711 C C . ALA A 1 94 ? 8.347 0.671 -11.105 1.00 95.88 94 ALA A C 1
ATOM 713 O O . ALA A 1 94 ? 7.306 0.644 -11.761 1.00 95.88 94 ALA A O 1
ATOM 714 N N . LEU A 1 95 ? 8.441 0.110 -9.900 1.00 95.69 95 LEU A N 1
ATOM 715 C CA . LEU A 1 95 ? 7.322 -0.603 -9.290 1.00 95.69 95 LEU A CA 1
ATOM 716 C C . LEU A 1 95 ? 6.245 0.364 -8.786 1.00 95.69 95 LEU A C 1
ATOM 718 O O . LEU A 1 95 ? 6.490 1.204 -7.917 1.00 95.69 95 LEU A O 1
ATOM 722 N N . GLN A 1 96 ? 5.020 0.210 -9.275 1.00 95.25 96 GLN A N 1
ATOM 723 C CA . GLN A 1 96 ? 3.860 0.944 -8.778 1.00 95.25 96 GLN A CA 1
ATOM 724 C C . GLN A 1 96 ? 3.098 0.072 -7.780 1.00 95.25 96 GLN A C 1
ATOM 726 O O . GLN A 1 96 ? 2.652 -1.022 -8.114 1.00 95.25 96 GLN A O 1
ATOM 731 N N . GLN A 1 97 ? 2.943 0.560 -6.549 1.00 94.38 97 GLN A N 1
ATOM 732 C CA . GLN A 1 97 ? 2.118 -0.121 -5.561 1.00 94.38 97 GLN A CA 1
ATOM 733 C C . GLN A 1 97 ? 0.649 0.147 -5.882 1.00 94.38 97 GLN A C 1
ATOM 735 O O . GLN A 1 97 ? 0.259 1.294 -6.120 1.00 94.38 97 GLN A O 1
ATOM 740 N N . VAL A 1 98 ? -0.148 -0.918 -5.875 1.00 95.31 98 VAL A N 1
ATOM 741 C CA . VAL A 1 98 ? -1.603 -0.854 -6.016 1.00 95.31 98 VAL A CA 1
ATOM 742 C C . VAL A 1 98 ? -2.216 -0.563 -4.648 1.00 95.31 98 VAL A C 1
ATOM 744 O O . VAL A 1 98 ? -1.769 -1.099 -3.632 1.00 95.31 98 VAL A O 1
ATOM 747 N N . LYS A 1 99 ? -3.223 0.313 -4.613 1.00 94.81 99 LYS A N 1
ATOM 748 C CA . LYS A 1 99 ? -3.969 0.602 -3.386 1.00 94.81 99 LYS A CA 1
ATOM 749 C C . LYS A 1 99 ? -4.785 -0.632 -2.989 1.00 94.81 99 LYS A C 1
ATOM 751 O O . LYS A 1 99 ? -5.436 -1.224 -3.841 1.00 94.81 99 LYS A O 1
ATOM 756 N N . HIS A 1 100 ? -4.737 -0.996 -1.713 1.00 95.62 100 HIS A N 1
ATOM 757 C CA . HIS A 1 100 ? -5.559 -2.058 -1.141 1.00 95.62 100 HIS A CA 1
ATOM 758 C C . HIS A 1 100 ? -6.693 -1.435 -0.320 1.00 95.62 100 HIS A C 1
ATOM 760 O O . HIS A 1 100 ? -6.517 -0.357 0.249 1.00 95.62 100 HIS A O 1
ATOM 766 N N . ASP A 1 101 ? -7.841 -2.104 -0.250 1.00 93.94 101 ASP A N 1
ATOM 767 C CA . ASP A 1 101 ? -9.033 -1.552 0.407 1.00 93.94 101 ASP A CA 1
ATOM 768 C C . ASP A 1 101 ? -8.876 -1.505 1.932 1.00 93.94 101 ASP A C 1
ATOM 770 O O . ASP A 1 101 ? -9.232 -0.523 2.574 1.00 93.94 101 ASP A O 1
ATOM 774 N N . THR A 1 102 ? -8.294 -2.555 2.515 1.00 93.88 102 THR A N 1
ATOM 775 C CA . THR A 1 102 ? -8.138 -2.695 3.975 1.00 93.88 102 THR A CA 1
ATOM 776 C C . THR A 1 102 ? -6.810 -2.166 4.514 1.00 93.88 102 THR A C 1
ATOM 778 O O . THR A 1 102 ? -6.729 -1.752 5.666 1.00 93.88 102 THR A O 1
ATOM 781 N N . PHE A 1 103 ? -5.751 -2.218 3.703 1.00 96.50 103 PHE A N 1
ATOM 782 C CA . PHE A 1 103 ? -4.382 -2.059 4.179 1.00 96.50 103 PHE A CA 1
ATOM 783 C C . PHE A 1 103 ? -3.697 -0.911 3.456 1.00 96.50 103 PHE A C 1
ATOM 785 O O . PHE A 1 103 ? -3.717 -0.823 2.229 1.00 96.50 103 PHE A O 1
ATOM 792 N N . THR A 1 104 ? -3.024 -0.066 4.222 1.00 95.75 104 THR A N 1
ATOM 793 C CA . THR A 1 104 ? -2.154 0.982 3.699 1.00 95.75 104 THR A CA 1
ATOM 794 C C . THR A 1 104 ? -0.730 0.645 4.091 1.00 95.75 104 THR A C 1
ATOM 796 O O . THR A 1 104 ? -0.417 0.529 5.267 1.00 95.75 104 THR A O 1
ATOM 799 N N . ARG A 1 105 ? 0.142 0.431 3.109 1.00 95.56 105 ARG A N 1
ATOM 800 C CA . ARG A 1 105 ? 1.554 0.157 3.379 1.00 95.56 105 ARG A CA 1
ATOM 801 C C . ARG A 1 105 ? 2.288 1.462 3.659 1.00 95.56 105 ARG A C 1
ATOM 803 O O . ARG A 1 105 ? 2.201 2.371 2.834 1.00 95.56 105 ARG A O 1
ATOM 810 N N . ASP A 1 106 ? 3.044 1.484 4.747 1.00 94.44 106 ASP A N 1
ATOM 811 C CA . ASP A 1 106 ? 4.026 2.520 5.055 1.00 94.44 106 ASP A CA 1
ATOM 812 C C . ASP A 1 106 ? 5.401 1.853 5.181 1.00 94.44 106 ASP A C 1
ATOM 814 O O . ASP A 1 106 ? 5.699 1.164 6.152 1.00 94.44 106 ASP A O 1
ATOM 818 N N . ASP A 1 107 ? 6.208 1.941 4.124 1.00 92.44 107 ASP A N 1
ATOM 819 C CA . ASP A 1 107 ? 7.487 1.233 3.992 1.00 92.44 107 ASP A CA 1
ATOM 820 C C . ASP A 1 107 ? 7.425 -0.284 4.272 1.00 92.44 107 ASP A C 1
ATOM 822 O O . ASP A 1 107 ? 7.063 -1.079 3.393 1.00 92.44 107 ASP A O 1
ATOM 826 N N . CYS A 1 108 ? 7.856 -0.708 5.463 1.00 93.88 108 CYS A N 1
ATOM 827 C CA . CYS A 1 108 ? 7.823 -2.102 5.913 1.00 93.88 108 CYS A CA 1
ATOM 828 C C . CYS A 1 108 ? 6.643 -2.384 6.847 1.00 93.88 108 CYS A C 1
ATOM 830 O O . CYS A 1 108 ? 6.323 -3.548 7.078 1.00 93.88 108 CYS A O 1
ATOM 832 N N . ASP A 1 109 ? 5.988 -1.349 7.353 1.00 96.06 109 ASP A N 1
ATOM 833 C CA . ASP A 1 109 ? 4.841 -1.466 8.230 1.00 96.06 109 ASP A CA 1
ATOM 834 C C . ASP A 1 109 ? 3.543 -1.448 7.413 1.00 96.06 109 ASP A C 1
ATOM 836 O O . ASP A 1 109 ? 3.469 -0.995 6.261 1.00 96.06 109 ASP A O 1
ATOM 840 N N . LEU A 1 110 ? 2.505 -2.033 7.996 1.00 96.00 110 LEU A N 1
ATOM 841 C CA . LEU A 1 110 ? 1.183 -2.121 7.400 1.00 96.00 110 LEU A CA 1
ATOM 842 C C . LEU A 1 110 ? 0.199 -1.424 8.325 1.00 96.00 110 LEU A C 1
ATOM 844 O O . LEU A 1 110 ? 0.166 -1.715 9.510 1.00 96.00 110 LEU A O 1
ATOM 848 N N . HIS A 1 111 ? -0.611 -0.526 7.793 1.00 96.81 111 HIS A N 1
ATOM 849 C CA . HIS A 1 111 ? -1.639 0.183 8.536 1.00 96.81 111 HIS A CA 1
ATOM 850 C C . HIS A 1 111 ? -3.010 -0.359 8.164 1.00 96.81 111 HIS A C 1
ATOM 852 O O . HIS A 1 111 ? -3.312 -0.546 6.983 1.00 96.81 111 HIS A O 1
ATOM 858 N N . MET A 1 112 ? -3.854 -0.572 9.163 1.00 96.25 112 MET A N 1
ATOM 859 C CA . MET A 1 112 ? -5.266 -0.876 8.970 1.00 96.25 112 MET A CA 1
ATOM 860 C C . MET A 1 112 ? -6.113 -0.064 9.939 1.00 96.25 112 MET A C 1
ATOM 862 O O . MET A 1 112 ? -5.681 0.250 11.049 1.00 96.25 112 MET A O 1
ATOM 866 N N . ARG A 1 113 ? -7.339 0.233 9.523 1.00 96.12 113 ARG A N 1
ATOM 867 C CA . ARG A 1 113 ? -8.350 0.831 10.391 1.00 96.12 113 ARG A CA 1
ATOM 868 C C . ARG A 1 113 ? -9.351 -0.224 10.798 1.00 96.12 113 ARG A C 1
ATOM 870 O O . ARG A 1 113 ? -9.760 -1.044 9.973 1.00 96.12 113 ARG A O 1
ATOM 877 N N . HIS A 1 114 ? -9.723 -0.214 12.069 1.00 95.81 114 HIS A N 1
ATOM 878 C CA . HIS A 1 114 ? -10.729 -1.118 12.590 1.00 95.81 114 HIS A CA 1
ATOM 879 C C . HIS A 1 114 ? -11.757 -0.352 13.410 1.00 95.81 114 HIS A C 1
ATOM 881 O O . HIS A 1 114 ? -11.408 0.379 14.336 1.00 95.81 114 HIS A O 1
ATOM 887 N N . HIS A 1 115 ? -13.025 -0.544 13.061 1.00 95.19 115 HIS A N 1
ATOM 888 C CA . HIS A 1 115 ? -14.134 0.045 13.791 1.00 95.19 115 HIS A CA 1
ATOM 889 C C . HIS A 1 115 ? -14.500 -0.845 14.974 1.00 95.19 115 HIS A C 1
ATOM 891 O O . HIS A 1 115 ? -14.701 -2.046 14.805 1.00 95.19 115 HIS A O 1
ATOM 897 N N . LEU A 1 116 ? -14.592 -0.243 16.154 1.00 95.50 116 LEU A N 1
ATOM 898 C CA . LEU A 1 116 ? -15.065 -0.885 17.373 1.00 95.50 116 LEU A CA 1
ATOM 899 C C . LEU A 1 116 ? -16.370 -0.238 17.809 1.00 95.50 116 LEU A C 1
ATOM 901 O O . LEU A 1 116 ? -16.524 0.981 17.743 1.00 95.50 116 LEU A O 1
ATOM 905 N N . SER A 1 117 ? -17.286 -1.037 18.336 1.00 95.25 117 SER A N 1
ATOM 906 C CA . SER A 1 117 ? -18.409 -0.497 19.098 1.00 95.25 117 SER A CA 1
ATOM 907 C C . SER A 1 117 ? -17.929 0.130 20.413 1.00 95.25 117 SER A C 1
ATOM 909 O O . SER A 1 117 ? -16.900 -0.259 20.976 1.00 95.25 117 SER A O 1
ATOM 911 N N . LEU A 1 118 ? -18.705 1.070 20.959 1.00 93.25 118 LEU A N 1
ATOM 912 C CA . LEU A 1 118 ? -18.428 1.647 22.280 1.00 93.25 118 LEU A CA 1
ATOM 913 C C . LEU A 1 118 ? -18.293 0.570 23.377 1.00 93.25 118 LEU A C 1
ATOM 915 O O . LEU A 1 118 ? -17.425 0.670 24.242 1.00 93.25 118 LEU A O 1
ATOM 919 N N . ALA A 1 119 ? -19.109 -0.486 23.318 1.00 91.69 119 ALA A N 1
ATOM 920 C CA . ALA A 1 119 ? -19.035 -1.601 24.260 1.00 91.69 119 ALA A CA 1
ATOM 921 C C . ALA A 1 119 ? -17.702 -2.362 24.148 1.00 91.69 119 ALA A C 1
ATOM 923 O O . ALA A 1 119 ? -17.064 -2.639 25.161 1.00 91.69 119 ALA A O 1
ATOM 924 N N . GLU A 1 120 ? -17.240 -2.652 22.931 1.00 93.44 120 GLU A N 1
ATOM 925 C CA . GLU A 1 120 ? -15.941 -3.292 22.682 1.00 93.44 120 GLU A CA 1
ATOM 926 C C . GLU A 1 120 ? -14.764 -2.421 23.131 1.00 93.44 120 GLU A C 1
ATOM 928 O O . GLU A 1 120 ? -13.795 -2.924 23.704 1.00 93.44 120 GLU A O 1
ATOM 933 N N . ALA A 1 121 ? -14.862 -1.109 22.919 1.00 93.88 121 ALA A N 1
ATOM 934 C CA . ALA A 1 121 ? -13.855 -0.142 23.337 1.00 93.88 121 ALA A CA 1
ATOM 935 C C . ALA A 1 121 ? -13.703 -0.064 24.872 1.00 93.88 121 ALA A C 1
ATOM 937 O O . ALA A 1 121 ? -12.590 0.118 25.371 1.00 93.88 121 ALA A O 1
ATOM 938 N N . LEU A 1 122 ? -14.800 -0.223 25.625 1.00 91.94 122 LEU A N 1
ATOM 939 C CA . LEU A 1 122 ? -14.815 -0.154 27.094 1.00 91.94 122 LEU A CA 1
ATOM 940 C C . LEU A 1 122 ? -14.562 -1.510 27.771 1.00 91.94 122 LEU A C 1
ATOM 942 O O . LEU A 1 122 ? -13.845 -1.586 28.770 1.00 91.94 122 LEU A O 1
ATOM 946 N N . CYS A 1 123 ? -15.151 -2.586 27.249 1.00 90.50 123 CYS A N 1
ATOM 947 C CA . CYS A 1 123 ? -15.120 -3.911 27.871 1.00 90.50 123 CYS A CA 1
ATOM 948 C C . CYS A 1 123 ? -13.989 -4.808 27.344 1.00 90.50 123 CYS A C 1
ATOM 950 O O . CYS A 1 123 ? -13.726 -5.864 27.931 1.00 90.50 123 CYS A O 1
ATOM 952 N N . GLY A 1 124 ? -13.297 -4.384 26.286 1.00 91.56 124 GLY A N 1
ATOM 953 C CA . GLY A 1 124 ? -12.318 -5.171 25.545 1.00 91.56 124 GLY A CA 1
ATOM 954 C C . GLY A 1 124 ? -12.958 -5.916 24.373 1.00 91.56 124 GLY A C 1
ATOM 955 O O . GLY A 1 124 ? -14.165 -6.152 24.336 1.00 91.56 124 GLY A O 1
ATOM 956 N N . PHE A 1 125 ? -12.125 -6.317 23.415 1.00 93.75 125 PHE A N 1
ATOM 957 C CA . PHE A 1 125 ? -12.582 -6.883 22.150 1.00 93.75 125 PHE A CA 1
ATOM 958 C C . PHE A 1 125 ? -11.781 -8.106 21.716 1.00 93.75 125 PHE A C 1
ATOM 960 O O . PHE A 1 125 ? -10.635 -8.338 22.122 1.00 93.75 125 PHE A O 1
ATOM 967 N N . GLN A 1 126 ? -12.397 -8.869 20.821 1.00 94.44 126 GLN A N 1
ATOM 968 C CA . GLN A 1 126 ? -11.744 -9.897 20.033 1.00 94.44 126 GLN A CA 1
ATOM 969 C C . GLN A 1 126 ? -12.318 -9.845 18.624 1.00 94.44 126 GLN A C 1
ATOM 971 O O . GLN A 1 126 ? -13.500 -10.117 18.439 1.00 94.44 126 GLN A O 1
ATOM 976 N N . PHE A 1 127 ? -11.467 -9.606 17.635 1.00 94.38 127 PHE A N 1
ATOM 977 C CA . PHE A 1 127 ? -11.858 -9.701 16.234 1.00 94.38 127 PHE A CA 1
ATOM 978 C C . PHE A 1 127 ? -10.850 -10.535 15.452 1.00 94.38 127 PHE A C 1
ATOM 980 O O . PHE A 1 127 ? -9.721 -10.776 15.895 1.00 94.38 127 PHE A O 1
ATOM 987 N N . LYS A 1 128 ? -11.290 -11.002 14.287 1.00 95.25 128 LYS A N 1
ATOM 988 C CA . LYS A 1 128 ? -10.455 -11.719 13.330 1.00 95.25 128 LYS A CA 1
ATOM 989 C C . LYS A 1 128 ? -10.437 -10.983 12.000 1.00 95.25 128 LYS A C 1
ATOM 991 O O . LYS A 1 128 ? -11.449 -10.405 11.610 1.00 95.25 128 LYS A O 1
ATOM 996 N N . PHE A 1 129 ? -9.308 -11.022 11.311 1.00 94.62 129 PHE A N 1
ATOM 997 C CA . PHE A 1 129 ? -9.183 -10.498 9.954 1.00 94.62 129 PHE A CA 1
ATOM 998 C C . PHE A 1 129 ? -8.242 -11.381 9.132 1.00 94.62 129 PHE A C 1
ATOM 1000 O O . PHE A 1 129 ? -7.408 -12.104 9.682 1.00 94.62 129 PHE A O 1
ATOM 1007 N N . THR A 1 130 ? -8.392 -11.331 7.811 1.00 95.56 130 THR A N 1
ATOM 1008 C CA . THR A 1 130 ? -7.529 -12.054 6.872 1.00 95.56 130 THR A CA 1
ATOM 1009 C C . THR A 1 130 ? -6.339 -11.176 6.495 1.00 95.56 1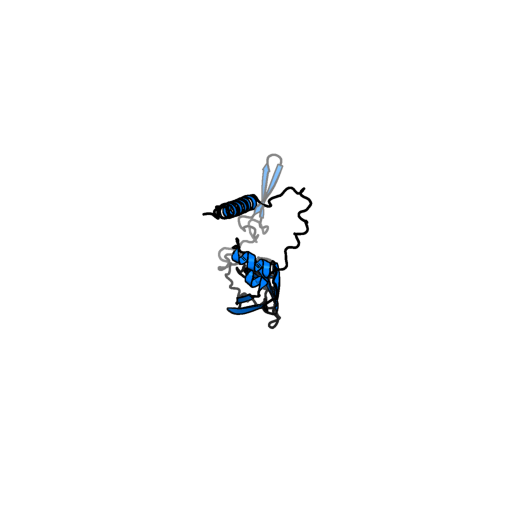30 THR A C 1
ATOM 1011 O O . THR A 1 130 ? -6.518 -10.046 6.037 1.00 95.56 130 THR A O 1
ATOM 1014 N N . HIS A 1 131 ? -5.125 -11.678 6.709 1.00 95.12 131 HIS A N 1
ATOM 1015 C CA . HIS A 1 131 ? -3.887 -10.999 6.320 1.00 95.12 131 HIS A CA 1
ATOM 1016 C C . HIS A 1 131 ? -3.605 -11.169 4.814 1.00 95.12 131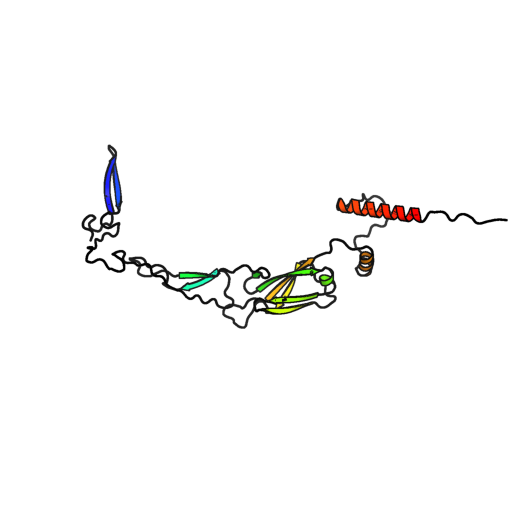 HIS A C 1
ATOM 1018 O O . HIS A 1 131 ? -4.270 -11.940 4.123 1.00 95.12 131 HIS A O 1
ATOM 1024 N N . LEU A 1 132 ? -2.602 -10.462 4.291 1.00 92.94 132 LEU A N 1
ATOM 1025 C CA . LEU A 1 132 ? -2.186 -10.513 2.882 1.00 92.94 132 LEU A CA 1
ATOM 1026 C C . LEU A 1 132 ? -1.678 -11.896 2.438 1.00 92.94 132 LEU A C 1
ATOM 1028 O O . LEU A 1 132 ? -1.654 -12.185 1.243 1.00 92.94 132 LEU A O 1
ATOM 1032 N N . ASP A 1 133 ? -1.262 -12.747 3.375 1.00 90.94 133 ASP A N 1
ATOM 1033 C CA . ASP A 1 133 ? -0.846 -14.128 3.108 1.00 90.94 133 ASP A CA 1
ATOM 1034 C C . ASP A 1 133 ? -1.996 -15.153 3.173 1.00 90.94 133 ASP A C 1
ATOM 1036 O O . ASP A 1 133 ? -1.774 -16.347 2.960 1.00 90.94 133 ASP A O 1
ATOM 1040 N N . GLY A 1 134 ? -3.220 -14.695 3.452 1.00 93.44 134 GLY A N 1
ATOM 1041 C CA . GLY A 1 134 ? -4.413 -15.529 3.572 1.00 93.44 134 GLY A CA 1
ATOM 1042 C C . GLY A 1 134 ? -4.617 -16.171 4.947 1.00 93.44 134 GLY A C 1
ATOM 1043 O O . GLY A 1 134 ? -5.627 -16.851 5.137 1.00 93.44 134 GLY A O 1
ATOM 1044 N N . ARG A 1 135 ? -3.717 -15.969 5.921 1.00 94.62 135 ARG A N 1
ATOM 1045 C CA . ARG A 1 135 ? -3.935 -16.431 7.302 1.00 94.62 135 ARG A CA 1
ATOM 1046 C C . ARG A 1 135 ? -5.000 -15.574 7.991 1.00 94.62 135 ARG A C 1
ATOM 1048 O O . ARG A 1 135 ? -5.072 -14.363 7.788 1.00 94.62 135 ARG A O 1
ATOM 1055 N N . GLU A 1 136 ? -5.805 -16.198 8.849 1.00 95.62 136 GLU A N 1
ATOM 1056 C CA . GLU A 1 136 ? -6.680 -15.476 9.775 1.00 95.62 136 GLU A CA 1
ATOM 1057 C C . GLU A 1 136 ? -5.903 -15.141 11.054 1.00 95.62 136 GLU A C 1
ATOM 1059 O O . GLU A 1 136 ? -5.433 -16.036 11.762 1.00 95.62 136 GLU A O 1
ATOM 1064 N N . LEU A 1 137 ? -5.784 -13.852 11.362 1.00 94.62 137 LEU A N 1
ATOM 1065 C CA . LEU A 1 137 ? -5.180 -13.369 12.600 1.00 94.62 137 LEU A CA 1
ATOM 1066 C C . LEU A 1 137 ? -6.276 -12.943 13.570 1.00 94.62 137 LEU A C 1
ATOM 1068 O O . LEU A 1 137 ? -7.245 -12.287 13.186 1.00 94.62 137 LEU A O 1
ATOM 1072 N N . VAL A 1 138 ? -6.114 -13.314 14.840 1.00 95.25 138 VAL A N 1
ATOM 1073 C CA . VAL A 1 138 ? -7.049 -12.967 15.913 1.00 95.25 138 VAL A CA 1
ATOM 1074 C C . VAL A 1 138 ? -6.382 -11.956 16.832 1.00 95.25 138 VAL A C 1
ATOM 1076 O O . VAL A 1 138 ? -5.428 -12.286 17.537 1.00 95.25 138 VAL A O 1
ATOM 1079 N N . VAL A 1 139 ? -6.908 -10.734 16.851 1.00 94.06 139 VAL A N 1
ATOM 1080 C CA . VAL A 1 139 ? -6.434 -9.669 17.740 1.00 94.06 139 VAL A CA 1
ATOM 1081 C C . VAL A 1 139 ? -7.348 -9.623 18.949 1.00 94.06 139 VAL A C 1
ATOM 1083 O O . VAL A 1 139 ? -8.573 -9.565 18.829 1.00 94.06 139 VAL A O 1
ATOM 1086 N N . ARG A 1 140 ? -6.739 -9.686 20.132 1.00 93.38 140 ARG A N 1
ATOM 1087 C CA . ARG A 1 140 ? -7.439 -9.720 21.413 1.00 93.38 140 ARG A CA 1
ATOM 1088 C C . ARG A 1 140 ? -6.931 -8.625 22.318 1.00 93.38 140 ARG A C 1
ATOM 1090 O O . ARG A 1 140 ? -5.724 -8.426 22.448 1.00 93.38 140 ARG A O 1
ATOM 1097 N N . GLN A 1 141 ? -7.865 -7.991 23.003 1.00 92.12 141 GLN A N 1
ATOM 1098 C CA . GLN A 1 141 ? -7.578 -7.113 24.117 1.00 92.12 141 GLN A CA 1
ATOM 1099 C C . GLN A 1 141 ? -8.130 -7.714 25.412 1.00 92.12 141 GLN A C 1
ATOM 1101 O O . GLN A 1 141 ? -9.220 -8.284 25.439 1.00 92.12 141 GLN A O 1
ATOM 1106 N N . ALA A 1 142 ? -7.365 -7.590 26.498 1.00 88.62 142 ALA A N 1
ATOM 1107 C CA . ALA A 1 142 ? -7.802 -8.029 27.814 1.00 88.62 142 ALA A CA 1
ATOM 1108 C C . ALA A 1 142 ? -9.018 -7.222 28.294 1.00 88.62 142 ALA A C 1
ATOM 1110 O O . ALA A 1 142 ? -9.082 -6.001 28.120 1.00 88.62 142 ALA A O 1
ATOM 1111 N N . ARG A 1 143 ? -9.966 -7.908 28.939 1.00 86.31 143 ARG A N 1
ATOM 1112 C CA . ARG A 1 143 ? -11.155 -7.266 29.508 1.00 86.31 143 ARG A CA 1
ATOM 1113 C C . ARG A 1 143 ? -10.758 -6.226 30.553 1.00 86.31 143 ARG A C 1
ATOM 1115 O O . ARG A 1 143 ? -9.822 -6.449 31.317 1.00 86.31 143 ARG A O 1
ATOM 1122 N N . GLY A 1 144 ? -11.473 -5.104 30.573 1.00 80.38 144 GLY A N 1
ATOM 1123 C CA . GLY A 1 144 ? -11.217 -3.992 31.496 1.00 80.38 144 GLY A CA 1
ATOM 1124 C C . GLY A 1 144 ? -10.085 -3.050 31.073 1.00 80.38 144 GLY A C 1
ATOM 1125 O O . GLY A 1 144 ? -9.774 -2.114 31.804 1.00 80.38 144 GLY A O 1
ATOM 1126 N N . THR A 1 145 ? -9.475 -3.261 29.901 1.00 87.69 145 THR A N 1
ATOM 1127 C CA . THR A 1 145 ? -8.576 -2.264 29.305 1.00 87.69 145 THR A CA 1
ATOM 1128 C C . THR A 1 145 ? -9.340 -1.435 28.282 1.00 87.69 145 THR A C 1
ATOM 1130 O O . THR A 1 145 ? -9.946 -1.980 27.365 1.00 87.69 145 THR A O 1
ATOM 1133 N N . ILE A 1 146 ? -9.303 -0.117 28.455 1.00 90.75 146 ILE A N 1
ATOM 1134 C CA . ILE A 1 146 ? -10.045 0.825 27.615 1.00 90.75 146 ILE A CA 1
ATOM 1135 C C . ILE A 1 146 ? -9.233 1.124 26.356 1.00 90.75 146 ILE A C 1
ATOM 1137 O O . ILE A 1 146 ? -8.015 1.308 26.420 1.00 90.75 146 ILE A O 1
ATOM 1141 N N . THR A 1 147 ? -9.904 1.186 25.213 1.00 93.62 147 THR A N 1
ATOM 1142 C CA . THR A 1 147 ? -9.352 1.704 23.958 1.00 93.62 147 THR A CA 1
ATOM 1143 C C . THR A 1 147 ? -10.097 2.965 23.576 1.00 93.62 147 THR A C 1
ATOM 1145 O O . THR A 1 147 ? -11.318 2.973 23.456 1.00 93.62 147 THR A O 1
ATOM 1148 N N . LYS A 1 148 ? -9.352 4.057 23.462 1.00 93.81 148 LYS A N 1
ATOM 1149 C CA . LYS A 1 148 ? -9.883 5.368 23.118 1.00 93.81 148 LYS A CA 1
ATOM 1150 C C . LYS A 1 148 ? -10.061 5.478 21.601 1.00 93.81 148 LYS A C 1
ATOM 1152 O O . LYS A 1 148 ? -9.374 4.785 20.849 1.00 93.81 148 LYS A O 1
ATOM 1157 N N . PRO A 1 149 ? -10.944 6.371 21.135 1.00 94.25 149 PRO A N 1
ATOM 1158 C CA . PRO A 1 149 ? -11.004 6.721 19.723 1.00 94.25 149 PRO A CA 1
ATOM 1159 C C . PRO A 1 149 ? -9.646 7.249 19.241 1.00 94.25 149 PRO A C 1
ATOM 1161 O O . PRO A 1 149 ? -9.062 8.122 19.885 1.00 94.25 149 PRO A O 1
ATOM 1164 N N . GLY A 1 150 ? -9.146 6.716 18.126 1.00 93.06 150 GLY A N 1
ATOM 1165 C CA . GLY A 1 150 ? -7.836 7.060 17.571 1.00 93.06 150 GLY A CA 1
ATOM 1166 C C . GLY A 1 150 ? -6.653 6.388 18.273 1.00 93.06 150 GLY A C 1
ATOM 1167 O O . GLY A 1 150 ? -5.506 6.676 17.933 1.00 93.06 150 GLY A O 1
ATOM 1168 N N . ASP A 1 151 ? -6.891 5.495 19.242 1.00 94.62 151 ASP A N 1
ATOM 1169 C CA . ASP A 1 151 ? -5.809 4.696 19.811 1.00 94.62 151 ASP A CA 1
ATOM 1170 C C . ASP A 1 151 ? -5.210 3.786 18.738 1.00 94.62 151 ASP A C 1
ATOM 1172 O O . ASP A 1 151 ? -5.906 3.185 17.915 1.00 94.62 151 ASP A O 1
ATOM 1176 N N . VAL A 1 152 ? -3.891 3.639 18.801 1.00 95.25 152 VAL A N 1
ATOM 1177 C CA . VAL A 1 152 ? -3.122 2.829 17.866 1.00 95.25 152 VAL A CA 1
ATOM 1178 C C . VAL A 1 152 ? -2.498 1.658 18.611 1.00 95.25 152 VAL A C 1
ATOM 1180 O O . VAL A 1 152 ? -1.845 1.844 19.641 1.00 95.25 152 VAL A O 1
ATOM 1183 N N . LYS A 1 153 ? -2.666 0.441 18.088 1.00 93.94 153 LYS A N 1
ATOM 1184 C CA . LYS A 1 153 ? -1.966 -0.749 18.599 1.00 93.94 153 LYS A CA 1
ATOM 1185 C C . LYS A 1 153 ? -1.140 -1.405 17.516 1.00 93.94 153 LYS A C 1
ATOM 1187 O O . LYS A 1 153 ? -1.475 -1.363 16.341 1.00 93.94 153 LYS A O 1
ATOM 1192 N N . CYS A 1 154 ? -0.066 -2.045 17.947 1.00 95.00 154 CYS A N 1
ATOM 1193 C CA . CYS A 1 154 ? 0.905 -2.668 17.072 1.00 95.00 154 CYS A CA 1
ATOM 1194 C C . CYS A 1 154 ? 0.897 -4.186 17.278 1.00 95.00 154 CYS A C 1
ATOM 1196 O O . CYS A 1 154 ? 1.044 -4.664 18.406 1.00 95.00 154 CYS A O 1
ATOM 1198 N N . VAL A 1 155 ? 0.731 -4.937 16.191 1.00 94.88 155 VAL A N 1
ATOM 1199 C CA . VAL A 1 155 ? 0.949 -6.382 16.140 1.00 94.88 155 VAL A CA 1
ATOM 1200 C C . VAL A 1 155 ? 2.334 -6.612 15.545 1.00 94.88 155 VAL A C 1
ATOM 1202 O O . VAL A 1 155 ? 2.594 -6.336 14.372 1.00 94.88 155 VAL A O 1
ATOM 1205 N N . ILE A 1 156 ? 3.243 -7.070 16.400 1.00 94.88 156 ILE A N 1
ATOM 1206 C CA . ILE A 1 156 ? 4.667 -7.175 16.086 1.00 94.88 156 ILE A CA 1
ATOM 1207 C C . ILE A 1 156 ? 4.894 -8.278 15.049 1.00 94.88 156 ILE A C 1
ATOM 1209 O O . ILE A 1 156 ? 4.426 -9.399 15.234 1.00 94.88 156 ILE A O 1
ATOM 1213 N N . GLY A 1 157 ? 5.652 -7.972 13.994 1.00 93.75 157 GLY A N 1
ATOM 1214 C CA . GLY A 1 157 ? 6.080 -8.955 12.992 1.00 93.75 157 GLY A CA 1
ATOM 1215 C C . GLY A 1 157 ? 5.030 -9.347 11.946 1.00 93.75 157 GLY A C 1
ATOM 1216 O O . GLY A 1 157 ? 5.317 -10.194 11.107 1.00 93.75 157 GLY A O 1
ATOM 1217 N N . GLU A 1 158 ? 3.846 -8.730 11.961 1.00 95.19 158 GLU A N 1
ATOM 1218 C CA . GLU A 1 158 ? 2.775 -8.976 10.979 1.00 95.19 158 GLU A CA 1
ATOM 1219 C C . GLU A 1 158 ? 2.684 -7.859 9.914 1.00 95.19 158 GLU A C 1
ATOM 1221 O O . GLU A 1 158 ? 1.634 -7.636 9.315 1.00 95.19 158 GLU A O 1
ATOM 1226 N N . GLY A 1 159 ? 3.772 -7.121 9.671 1.00 95.19 159 GLY A N 1
ATOM 1227 C CA . GLY A 1 159 ? 3.871 -6.134 8.589 1.00 95.19 159 GLY A CA 1
ATOM 1228 C C . GLY A 1 159 ? 4.345 -6.728 7.256 1.00 95.19 159 GLY A C 1
ATOM 1229 O O . GLY A 1 159 ? 4.173 -7.911 6.959 1.00 95.19 159 GLY A O 1
ATOM 1230 N N . MET A 1 160 ? 4.976 -5.894 6.428 1.00 95.19 160 MET A N 1
ATOM 1231 C CA . MET A 1 160 ? 5.568 -6.304 5.153 1.00 95.19 160 MET A CA 1
ATOM 1232 C C . MET A 1 160 ? 6.975 -6.895 5.350 1.00 95.19 160 MET A C 1
ATOM 1234 O O . MET A 1 160 ? 7.719 -6.460 6.232 1.00 95.19 160 MET A O 1
ATOM 1238 N N . PRO A 1 161 ? 7.396 -7.864 4.515 1.00 95.25 161 PRO A N 1
ATOM 1239 C CA . PRO A 1 161 ? 8.762 -8.377 4.543 1.00 95.25 161 PRO A CA 1
ATOM 1240 C C . PRO A 1 161 ? 9.769 -7.283 4.178 1.00 95.25 161 PRO A C 1
ATOM 1242 O O . PRO A 1 161 ? 9.540 -6.490 3.264 1.00 95.25 161 PRO A O 1
ATOM 1245 N N . VAL A 1 162 ? 10.919 -7.277 4.847 1.00 94.38 162 VAL A N 1
ATOM 1246 C CA . VAL A 1 162 ? 12.007 -6.339 4.554 1.00 94.38 162 VAL A CA 1
ATOM 1247 C C . VAL A 1 162 ? 12.798 -6.844 3.344 1.00 94.38 162 VAL A C 1
ATOM 1249 O O . VAL A 1 162 ? 13.290 -7.976 3.329 1.00 94.38 162 VAL A O 1
ATOM 1252 N N . HIS A 1 163 ? 12.952 -6.003 2.317 1.00 92.94 163 HIS A N 1
ATOM 1253 C CA . HIS A 1 163 ? 13.688 -6.370 1.103 1.00 92.94 163 HIS A CA 1
ATOM 1254 C C . HIS A 1 163 ? 15.114 -6.851 1.439 1.00 92.94 163 HIS A C 1
ATOM 1256 O O . HIS A 1 163 ? 15.827 -6.219 2.222 1.00 92.94 163 HIS A O 1
ATOM 1262 N N . ARG A 1 164 ? 15.529 -7.980 0.843 1.00 90.81 164 ARG A N 1
ATOM 1263 C CA . ARG A 1 164 ? 16.815 -8.679 1.085 1.00 90.81 164 ARG A CA 1
ATOM 1264 C C . ARG A 1 164 ? 17.009 -9.272 2.488 1.00 90.81 164 ARG A C 1
ATOM 1266 O O . ARG A 1 164 ? 18.079 -9.804 2.771 1.00 90.81 164 ARG A O 1
ATOM 1273 N N . GLN A 1 165 ? 16.002 -9.226 3.359 1.00 92.81 165 GLN A N 1
ATOM 1274 C CA . GLN A 1 165 ? 16.046 -9.820 4.699 1.00 92.81 165 GLN A CA 1
ATOM 1275 C C . GLN A 1 165 ? 14.845 -10.763 4.889 1.00 92.81 165 GLN A C 1
ATOM 1277 O O . GLN A 1 165 ? 13.830 -10.361 5.450 1.00 92.81 165 GLN A O 1
ATOM 1282 N N . PRO A 1 166 ? 14.944 -12.030 4.443 1.00 83.88 166 PRO A N 1
ATOM 1283 C CA . PRO A 1 166 ? 13.790 -12.926 4.309 1.00 83.88 166 PRO A CA 1
ATOM 1284 C C . PRO A 1 166 ? 13.090 -13.274 5.630 1.00 83.88 166 PRO A C 1
ATOM 1286 O O . PRO A 1 166 ? 11.920 -13.638 5.613 1.00 83.88 166 PRO A O 1
ATOM 1289 N N . SER A 1 167 ? 13.788 -13.153 6.761 1.00 89.56 167 SER A N 1
ATOM 1290 C C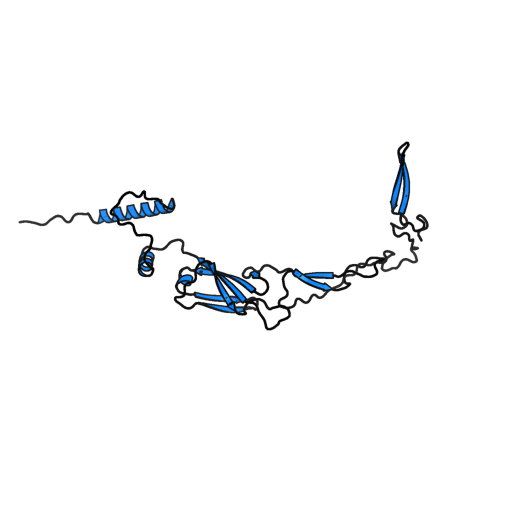A . SER A 1 167 ? 13.247 -13.465 8.090 1.00 89.56 167 SER A CA 1
ATOM 1291 C C . SER A 1 167 ? 12.762 -12.238 8.863 1.00 89.56 167 SER A C 1
ATOM 1293 O O . SER A 1 167 ? 12.328 -12.389 10.003 1.00 89.56 167 SER A O 1
ATOM 1295 N N . LYS A 1 168 ? 12.880 -11.027 8.301 1.00 94.56 168 LYS A N 1
ATOM 1296 C CA . LYS A 1 168 ? 12.443 -9.800 8.974 1.00 94.56 168 LYS A CA 1
ATOM 1297 C C . LYS A 1 168 ? 11.191 -9.243 8.322 1.00 94.56 168 LYS A C 1
ATOM 1299 O O . LYS A 1 168 ? 11.133 -9.068 7.107 1.00 94.56 168 LYS A O 1
ATOM 1304 N N . PHE A 1 169 ? 10.241 -8.907 9.175 1.00 95.31 169 PHE A N 1
ATOM 1305 C CA . PHE A 1 169 ? 8.978 -8.286 8.824 1.00 95.31 169 PHE A CA 1
ATOM 1306 C C . PHE A 1 169 ? 8.852 -6.992 9.621 1.00 95.31 169 PHE A C 1
ATOM 1308 O O . PHE A 1 169 ? 9.390 -6.897 10.729 1.00 95.31 169 PHE A O 1
ATOM 1315 N N . GLY A 1 170 ? 8.182 -5.999 9.044 1.00 95.75 170 GLY A N 1
ATOM 1316 C CA . GLY A 1 170 ? 7.702 -4.862 9.816 1.00 95.75 170 GLY A CA 1
ATOM 1317 C C . GLY A 1 170 ? 6.528 -5.260 10.704 1.00 95.75 170 GLY A C 1
ATOM 1318 O O . GLY A 1 170 ? 6.265 -6.443 10.949 1.00 95.75 170 GLY A O 1
ATOM 1319 N N . ASN A 1 171 ? 5.795 -4.264 11.168 1.00 96.75 171 ASN A N 1
ATOM 1320 C CA . ASN A 1 171 ? 4.674 -4.450 12.070 1.00 96.75 171 ASN A CA 1
ATOM 1321 C C . ASN A 1 171 ? 3.344 -4.087 11.412 1.00 96.75 171 ASN A C 1
ATOM 1323 O O . ASN A 1 171 ? 3.291 -3.330 10.444 1.00 96.75 171 ASN A O 1
ATOM 1327 N N . LEU A 1 172 ? 2.260 -4.614 11.974 1.00 97.12 172 LEU A N 1
ATOM 1328 C CA . LEU A 1 172 ? 0.909 -4.191 11.636 1.00 97.12 172 LEU A CA 1
ATOM 1329 C C . LEU A 1 172 ? 0.422 -3.185 12.676 1.00 97.12 172 LEU A C 1
ATOM 1331 O O . LEU A 1 172 ? 0.286 -3.503 13.856 1.00 97.12 172 LEU A O 1
ATOM 1335 N N . VAL A 1 173 ? 0.135 -1.979 12.223 1.00 97.19 173 VAL A N 1
ATOM 1336 C CA . VAL A 1 173 ? -0.376 -0.863 13.003 1.00 97.19 173 VAL A CA 1
ATOM 1337 C C . VAL A 1 173 ? -1.885 -0.771 12.781 1.00 97.19 173 VAL A C 1
ATOM 1339 O O . VAL A 1 173 ? -2.358 -0.575 11.664 1.00 97.19 173 VAL A O 1
ATOM 1342 N N . ILE A 1 174 ? -2.651 -0.935 13.853 1.00 96.81 174 ILE A N 1
ATOM 1343 C CA . ILE A 1 174 ? -4.112 -0.913 13.843 1.00 96.81 174 ILE A CA 1
ATOM 1344 C C . ILE A 1 174 ? -4.570 0.371 14.523 1.00 96.81 174 ILE A C 1
ATOM 1346 O O . ILE A 1 174 ? -4.337 0.552 15.719 1.00 96.81 174 ILE A O 1
ATOM 1350 N N . GLU A 1 175 ? -5.208 1.246 13.756 1.00 96.62 175 GLU A N 1
ATOM 1351 C CA . GLU A 1 175 ? -5.889 2.443 14.247 1.00 96.62 175 GLU A CA 1
ATOM 1352 C C . GLU A 1 175 ? -7.348 2.089 14.563 1.00 96.62 175 GLU A C 1
ATOM 1354 O O . GLU A 1 175 ? -8.060 1.542 13.712 1.00 96.62 175 GLU A O 1
ATOM 1359 N N . PHE A 1 176 ? -7.779 2.359 15.796 1.00 96.38 176 PHE A N 1
ATOM 1360 C CA . PHE A 1 176 ? -9.128 2.043 16.256 1.00 96.38 176 PHE A CA 1
ATOM 1361 C C . PHE A 1 176 ? -10.040 3.261 16.192 1.00 96.38 176 PHE A C 1
ATOM 1363 O O . PHE A 1 176 ? -9.815 4.266 16.867 1.00 96.38 176 PHE A O 1
ATOM 1370 N N . GLU A 1 177 ? -11.122 3.138 15.434 1.00 96.06 177 GLU A N 1
ATOM 1371 C CA . GLU A 1 177 ? -12.192 4.129 15.389 1.00 96.06 177 GLU A CA 1
ATOM 1372 C C . GLU A 1 177 ? -13.384 3.605 16.191 1.00 96.06 177 GLU A C 1
ATOM 1374 O O . GLU A 1 177 ? -13.865 2.501 15.947 1.00 96.06 177 GLU A O 1
ATOM 1379 N N . VAL A 1 178 ? -13.857 4.374 17.174 1.00 95.94 178 VAL A N 1
ATOM 1380 C CA . VAL A 1 178 ? 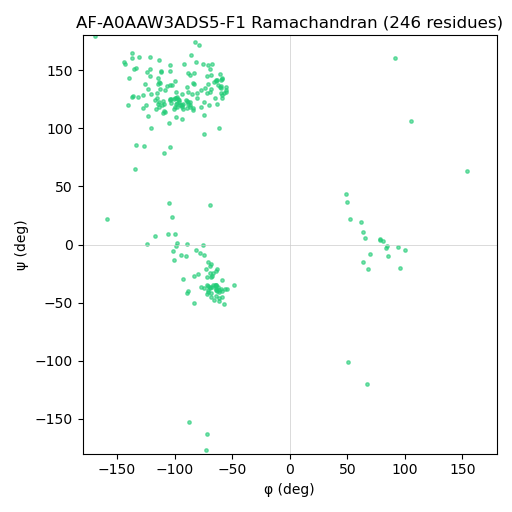-14.979 3.951 18.022 1.00 95.94 178 VAL A CA 1
ATOM 1381 C C . VAL A 1 178 ? -16.277 4.516 17.465 1.00 95.94 178 VAL A C 1
ATOM 1383 O O . VAL A 1 178 ? -16.450 5.732 17.388 1.00 95.94 178 VAL A O 1
ATOM 1386 N N . THR A 1 179 ? -17.198 3.630 17.108 1.00 95.19 179 THR A N 1
ATOM 1387 C CA . THR A 1 179 ? -18.554 3.976 16.690 1.00 95.19 179 THR A CA 1
ATOM 1388 C C . THR A 1 179 ? -19.449 4.087 17.924 1.00 95.19 179 THR A C 1
ATOM 1390 O O . THR A 1 179 ? -19.629 3.120 18.673 1.00 95.19 179 THR A O 1
ATOM 1393 N N . TYR A 1 180 ? -19.999 5.281 18.135 1.00 93.44 180 TYR A N 1
ATOM 1394 C CA . TYR A 1 180 ? -20.973 5.559 19.188 1.00 93.44 180 TYR A CA 1
ATOM 1395 C C . TYR A 1 180 ? -22.391 5.255 18.688 1.00 93.44 180 TYR A C 1
ATOM 1397 O O . TYR A 1 180 ? -22.659 5.448 17.503 1.00 93.44 180 TYR A O 1
ATOM 1405 N N . PRO A 1 181 ? -23.292 4.769 19.559 1.00 91.62 181 PRO A N 1
ATOM 1406 C CA . PRO A 1 181 ? -24.705 4.665 19.217 1.00 91.62 181 PRO A CA 1
ATOM 1407 C C . PRO A 1 181 ? -25.326 6.063 19.081 1.00 91.62 181 PRO A C 1
ATOM 1409 O O . PRO A 1 181 ? -24.961 6.969 19.829 1.00 91.62 181 PRO A O 1
ATOM 1412 N N . ASP A 1 182 ? -26.287 6.221 18.168 1.00 89.00 182 ASP A N 1
ATOM 1413 C CA . ASP A 1 182 ? -26.956 7.509 17.927 1.00 89.00 182 ASP A CA 1
ATOM 1414 C C . ASP A 1 182 ? -27.814 7.956 19.122 1.00 89.00 182 ASP A C 1
ATOM 1416 O O . ASP A 1 182 ? -27.921 9.146 19.413 1.00 89.00 182 ASP A O 1
ATOM 1420 N N . ARG A 1 183 ? -28.441 7.000 19.822 1.00 85.31 183 ARG A N 1
ATOM 1421 C CA . ARG A 1 183 ? -29.278 7.230 21.010 1.00 85.31 183 ARG A CA 1
ATOM 1422 C C . ARG A 1 183 ? -29.078 6.107 22.028 1.00 85.31 183 ARG A C 1
ATOM 1424 O O . ARG A 1 183 ? -28.696 4.994 21.664 1.00 85.31 183 ARG A O 1
ATOM 1431 N N . ILE A 1 184 ? -29.336 6.410 23.297 1.00 88.38 184 ILE A N 1
ATOM 1432 C CA . ILE A 1 184 ? -29.277 5.465 24.419 1.00 88.38 184 ILE A CA 1
ATOM 1433 C C . ILE A 1 184 ? -30.613 5.548 25.157 1.00 88.38 184 ILE A C 1
ATOM 1435 O O . ILE A 1 184 ? -31.048 6.644 25.503 1.00 88.38 184 ILE A O 1
ATOM 1439 N N . GLU A 1 185 ? -31.253 4.404 25.388 1.00 89.19 185 GLU A N 1
ATOM 1440 C CA . GLU A 1 185 ? -32.560 4.331 26.053 1.00 89.19 185 GLU A CA 1
ATOM 1441 C C . GLU A 1 185 ? -32.461 4.658 27.553 1.00 89.19 185 GLU A C 1
ATOM 1443 O O . GLU A 1 185 ? -31.423 4.431 28.186 1.00 89.19 185 GLU A O 1
ATOM 1448 N N . SER A 1 186 ? -33.555 5.131 28.160 1.00 85.19 186 SER A N 1
ATOM 1449 C CA . SER A 1 186 ? -33.581 5.579 29.565 1.00 85.19 186 SER A CA 1
ATOM 1450 C C . SER A 1 186 ? -33.122 4.513 30.568 1.00 85.19 186 SER A C 1
ATOM 1452 O O . SER A 1 186 ? -32.390 4.823 31.508 1.00 85.19 186 SER A O 1
ATOM 1454 N N . GLU A 1 187 ? -33.477 3.244 30.347 1.00 88.94 187 GLU A N 1
ATOM 1455 C CA . GLU A 1 187 ? -33.019 2.120 31.182 1.00 88.94 187 GLU A CA 1
ATOM 1456 C C . GLU A 1 187 ? -31.492 1.938 31.112 1.00 88.94 187 GLU A C 1
ATOM 1458 O O . GLU A 1 187 ? -30.822 1.711 32.121 1.00 88.94 187 GLU A O 1
ATOM 1463 N N . GLN A 1 188 ? -30.913 2.092 29.918 1.00 87.38 188 GLN A N 1
ATOM 1464 C CA . GLN A 1 188 ? -29.472 1.978 29.699 1.00 87.38 188 GLN A CA 1
ATOM 1465 C C . GLN A 1 188 ? -28.723 3.179 30.289 1.00 87.38 188 GLN A C 1
ATOM 1467 O O . GLN A 1 188 ? -27.622 3.014 30.817 1.00 87.38 188 GLN A O 1
ATOM 1472 N N . LEU A 1 189 ? -29.318 4.378 30.251 1.00 87.06 189 LEU A N 1
ATOM 1473 C CA . LEU A 1 189 ? -28.755 5.579 30.873 1.00 87.06 189 LEU A CA 1
ATOM 1474 C C . LEU A 1 189 ? -28.608 5.428 32.391 1.00 87.06 189 LEU A C 1
ATOM 1476 O O . LEU A 1 189 ? -27.581 5.840 32.936 1.00 87.06 189 LEU A O 1
ATOM 1480 N N . GLN A 1 190 ? -29.589 4.823 33.069 1.00 85.94 190 GLN A N 1
ATOM 1481 C CA . GLN A 1 190 ? -29.500 4.551 34.510 1.00 85.94 190 GLN A CA 1
ATOM 1482 C C . GLN A 1 190 ? -28.320 3.620 34.823 1.00 85.94 190 GLN A C 1
ATOM 1484 O O . GLN A 1 190 ? -27.466 3.968 35.638 1.00 85.94 190 GLN A O 1
ATOM 1489 N N . LEU A 1 191 ? -28.193 2.509 34.088 1.00 90.62 191 LEU A N 1
ATOM 1490 C CA . LEU A 1 191 ? -27.075 1.568 34.243 1.00 90.62 191 LEU A CA 1
ATOM 1491 C C . LEU A 1 191 ? -25.710 2.224 33.979 1.00 90.62 191 LEU A C 1
ATOM 1493 O O . LEU A 1 191 ? -24.734 1.948 34.676 1.00 90.62 191 LEU A O 1
ATOM 1497 N N . LEU A 1 192 ? -25.624 3.116 32.988 1.00 89.38 192 LEU A N 1
ATOM 1498 C CA . LEU A 1 192 ? -24.392 3.848 32.685 1.00 89.38 192 LEU A CA 1
ATOM 1499 C C . LEU A 1 192 ? -24.035 4.864 33.776 1.00 89.38 192 LEU A C 1
ATOM 1501 O O . LEU A 1 192 ? -22.853 5.009 34.089 1.00 89.38 192 LEU A O 1
ATOM 1505 N N . ARG A 1 193 ? -25.026 5.543 34.371 1.00 85.56 193 ARG A N 1
ATOM 1506 C CA . ARG A 1 193 ? -24.810 6.467 35.501 1.00 85.56 193 ARG A CA 1
ATOM 1507 C C . ARG A 1 193 ? -24.303 5.745 36.747 1.00 85.56 193 ARG A C 1
ATOM 1509 O O . ARG A 1 193 ? -23.495 6.316 37.471 1.00 85.56 193 ARG A O 1
ATOM 1516 N N . GLU A 1 194 ? -24.745 4.513 36.980 1.00 90.44 194 GLU A N 1
ATOM 1517 C CA . GLU A 1 194 ? -24.245 3.680 38.080 1.00 90.44 194 GLU A CA 1
ATOM 1518 C C . GLU A 1 194 ? -22.839 3.123 37.804 1.00 90.44 194 GLU A C 1
ATOM 1520 O O . GLU A 1 194 ? -22.016 3.031 38.716 1.00 90.44 194 GLU A O 1
ATOM 1525 N N . ALA A 1 195 ? -22.547 2.753 36.552 1.00 87.62 195 ALA A N 1
ATOM 1526 C CA . ALA A 1 195 ? -21.293 2.097 36.181 1.00 87.62 195 ALA A CA 1
ATOM 1527 C C . ALA A 1 195 ? -20.110 3.059 35.951 1.00 87.62 195 ALA A C 1
ATOM 1529 O O . ALA A 1 195 ? -18.952 2.649 36.083 1.00 87.62 195 ALA A O 1
ATOM 1530 N N . LEU A 1 196 ? -20.368 4.312 35.565 1.00 89.38 196 LEU A N 1
ATOM 1531 C CA . LEU A 1 196 ? -19.342 5.298 35.211 1.00 89.38 196 LEU A CA 1
ATOM 1532 C C . LEU A 1 196 ? -19.136 6.340 36.322 1.00 89.38 196 LEU A C 1
ATOM 1534 O O . LEU A 1 196 ? -20.047 6.617 37.098 1.00 89.38 196 LEU A O 1
ATOM 1538 N N . PRO A 1 197 ? -17.941 6.959 36.416 1.00 86.19 197 PRO A N 1
ATOM 1539 C CA . PRO A 1 197 ? -17.720 8.042 37.366 1.00 86.19 197 PRO A CA 1
ATOM 1540 C C . PRO A 1 197 ? -18.695 9.204 37.111 1.00 86.19 197 PRO A C 1
ATOM 1542 O O . PRO A 1 197 ? -18.965 9.525 35.949 1.00 86.19 197 PRO A O 1
ATOM 1545 N N . PRO A 1 198 ? -19.180 9.874 38.174 1.00 81.25 198 PRO A N 1
ATOM 1546 C CA . PRO A 1 198 ? -20.174 10.927 38.038 1.00 81.25 198 PRO A CA 1
ATOM 1547 C C . PRO A 1 198 ? -19.645 12.087 37.179 1.00 81.25 198 PRO A C 1
ATOM 1549 O O . PRO A 1 198 ? -18.442 12.394 37.216 1.00 81.25 198 PRO A O 1
ATOM 1552 N N . PRO A 1 199 ? -20.524 12.756 36.411 1.00 77.19 199 PRO A N 1
ATOM 1553 C CA . PRO A 1 199 ? -20.138 13.870 35.560 1.00 77.19 199 PRO A CA 1
ATOM 1554 C C . PRO A 1 199 ? -19.508 14.989 36.396 1.00 77.19 199 PRO A C 1
ATOM 1556 O O . PRO A 1 199 ? -20.083 15.485 37.362 1.00 77.19 199 PRO A O 1
ATOM 1559 N N . LYS A 1 200 ? -18.299 15.411 36.010 1.00 75.31 200 LYS A N 1
ATOM 1560 C CA . LYS A 1 200 ? -17.545 16.459 36.722 1.00 75.31 200 LYS A CA 1
ATOM 1561 C C . LYS A 1 200 ? -18.143 17.859 36.554 1.00 75.31 200 LYS A C 1
ATOM 1563 O O . LYS A 1 200 ? -17.762 18.760 37.294 1.00 75.31 200 LYS A O 1
ATOM 1568 N N . SER A 1 201 ? -19.034 18.046 35.582 1.00 66.69 201 SER A N 1
ATOM 1569 C CA . SER A 1 201 ? -19.644 19.332 35.227 1.00 66.69 201 SER A CA 1
ATOM 1570 C C . SER A 1 201 ? -20.721 19.809 36.204 1.00 66.69 201 SER A C 1
ATOM 1572 O O . SER A 1 201 ? -21.233 20.907 36.028 1.00 66.69 201 SER A O 1
ATOM 1574 N N . VAL A 1 202 ? -21.027 19.060 37.267 1.00 57.00 202 VAL A N 1
ATOM 1575 C CA . VAL A 1 202 ? -21.983 19.497 38.293 1.00 57.00 202 VAL A CA 1
ATOM 1576 C C . VAL A 1 202 ? -21.232 19.946 39.547 1.00 57.00 202 VAL A C 1
ATOM 1578 O O . VAL A 1 202 ? -21.035 19.195 40.501 1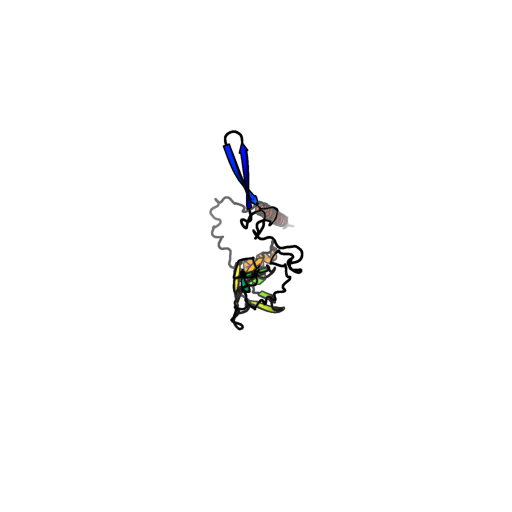.00 57.00 202 VAL A O 1
ATOM 1581 N N . ARG A 1 203 ? -20.784 21.203 39.531 1.00 47.97 203 ARG A N 1
ATOM 1582 C CA . ARG A 1 203 ? -20.517 21.992 40.743 1.00 47.97 203 ARG A CA 1
ATOM 1583 C C . ARG A 1 203 ? -21.106 23.390 40.572 1.00 47.97 203 ARG A C 1
ATOM 1585 O O . ARG A 1 203 ? -20.379 24.372 40.509 1.00 47.97 203 ARG A O 1
ATOM 1592 N N . GLY A 1 204 ? -22.427 23.451 40.478 1.00 49.66 204 GLY A N 1
ATOM 1593 C CA . GLY A 1 204 ? -23.199 24.632 40.838 1.00 49.66 204 GLY A CA 1
ATOM 1594 C C . GLY A 1 204 ? -24.191 24.185 41.898 1.00 49.66 204 GLY A C 1
ATOM 1595 O O . GLY A 1 204 ? -25.054 23.362 41.612 1.00 49.66 204 GLY A O 1
ATOM 1596 N N . THR A 1 205 ? -24.009 24.626 43.139 1.00 43.56 205 THR A N 1
ATOM 1597 C CA . THR A 1 205 ? -25.071 24.564 44.145 1.00 43.56 205 THR A CA 1
ATOM 1598 C C . THR A 1 205 ? -26.251 25.356 43.600 1.00 43.56 205 THR A C 1
ATOM 1600 O O . THR A 1 205 ? -26.067 26.492 43.167 1.00 43.56 205 THR A O 1
ATOM 1603 N N . ALA A 1 206 ? -27.434 24.752 43.604 1.00 49.78 206 ALA A N 1
ATOM 1604 C CA . ALA A 1 206 ? -28.691 25.333 43.144 1.00 49.78 206 ALA A CA 1
ATOM 1605 C C . ALA A 1 206 ? -29.214 26.473 44.050 1.00 49.78 206 ALA A C 1
ATOM 1607 O O . ALA A 1 206 ? -30.416 26.628 44.198 1.00 49.78 206 ALA A O 1
ATOM 1608 N N . ASP A 1 207 ? -28.316 27.267 44.643 1.00 48.47 207 ASP A N 1
ATOM 1609 C CA . ASP A 1 207 ? -28.650 28.371 45.551 1.00 48.47 207 ASP A CA 1
ATOM 1610 C C . ASP A 1 207 ? -28.217 29.752 45.012 1.00 48.47 207 ASP A C 1
ATOM 1612 O O . ASP A 1 207 ? -28.359 30.753 45.707 1.00 48.47 207 ASP A O 1
ATOM 1616 N N . GLU A 1 208 ? -27.742 29.848 43.764 1.00 48.53 208 GLU A N 1
ATOM 1617 C CA . GLU A 1 208 ? -27.627 31.129 43.045 1.00 48.53 208 GLU A CA 1
ATOM 1618 C C . GLU A 1 208 ? -28.182 30.988 41.617 1.00 48.53 208 GLU A C 1
ATOM 1620 O O . GLU A 1 208 ? -27.469 30.713 40.651 1.00 48.53 208 GLU A O 1
ATOM 1625 N N . GLU A 1 209 ? -29.499 31.166 41.488 1.00 55.44 209 GLU A N 1
ATOM 1626 C CA . GLU A 1 209 ? -30.169 31.426 40.213 1.00 55.44 209 GLU A CA 1
ATOM 1627 C C . GLU A 1 209 ? -29.645 32.740 39.611 1.00 55.44 209 GLU A C 1
ATOM 1629 O O . GLU A 1 209 ? -30.038 33.836 40.011 1.00 55.44 209 GLU A O 1
ATOM 1634 N N . THR A 1 210 ? -28.726 32.667 38.647 1.00 54.16 210 THR A N 1
ATOM 1635 C CA . THR A 1 210 ? -28.488 33.767 37.683 1.00 54.16 210 THR A CA 1
ATOM 1636 C C . THR A 1 210 ? -27.807 33.304 36.388 1.00 54.16 210 THR A C 1
ATOM 1638 O O . THR A 1 210 ? -27.176 34.096 35.691 1.00 54.16 210 THR A O 1
ATOM 1641 N N . GLY A 1 211 ? -27.903 32.016 36.047 1.00 57.72 211 GLY A N 1
ATOM 1642 C CA . GLY A 1 211 ? -27.389 31.491 34.781 1.00 57.72 211 GLY A CA 1
ATOM 1643 C C . GLY A 1 211 ? -28.483 31.406 33.720 1.00 57.72 211 GLY A C 1
ATOM 1644 O O . GLY A 1 211 ? -29.492 30.745 33.941 1.00 57.72 211 GLY A O 1
ATOM 1645 N N . GLU A 1 212 ? -28.279 32.030 32.560 1.00 60.59 212 GLU A N 1
ATOM 1646 C CA . GLU A 1 212 ? -29.097 31.759 31.372 1.00 60.59 212 GLU A CA 1
ATOM 1647 C C . GLU A 1 212 ? -28.865 30.307 30.915 1.00 60.59 212 GLU A C 1
ATOM 1649 O O . GLU A 1 212 ? -27.723 29.879 30.720 1.00 60.59 212 GLU A O 1
ATOM 1654 N N . VAL A 1 213 ? -29.946 29.534 30.761 1.00 63.72 213 VAL A N 1
ATOM 1655 C CA . VAL A 1 213 ? -29.885 28.161 30.241 1.00 63.72 213 VAL A CA 1
ATOM 1656 C C . VAL A 1 213 ? -29.634 28.225 28.738 1.00 63.72 213 VAL A C 1
ATOM 1658 O O . VAL A 1 213 ? -30.485 28.659 27.964 1.00 63.72 213 VAL A O 1
ATOM 1661 N N . CYS A 1 214 ? -28.449 27.787 28.323 1.00 60.28 214 CYS A N 1
ATOM 1662 C CA . CYS A 1 214 ? -28.058 27.721 26.921 1.00 60.28 214 CYS A CA 1
ATOM 1663 C C . CYS A 1 214 ? -28.130 26.277 26.423 1.00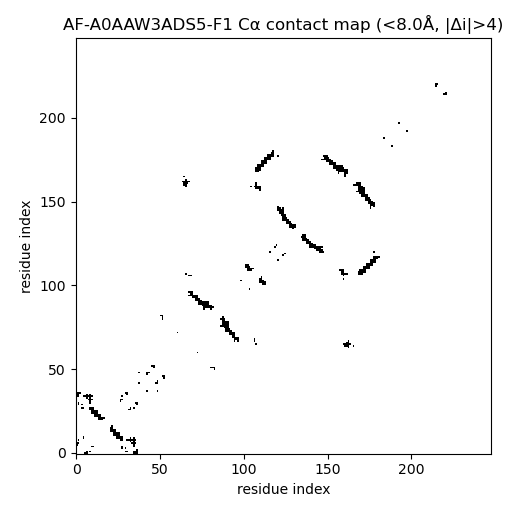 60.28 214 CYS A C 1
ATOM 1665 O O . CYS A 1 214 ? -27.482 25.387 26.972 1.00 60.28 214 CYS A O 1
ATOM 1667 N N . TYR A 1 215 ? -28.870 26.065 25.339 1.00 69.06 215 TYR A N 1
ATOM 1668 C CA . TYR A 1 215 ? -28.988 24.770 24.676 1.00 69.06 215 TYR A CA 1
ATOM 1669 C C . TYR A 1 215 ? -27.892 24.620 23.622 1.00 69.06 215 TYR A C 1
ATOM 1671 O O . TYR A 1 215 ? -27.610 25.558 22.872 1.00 69.06 215 TYR A O 1
ATOM 1679 N N . VAL A 1 216 ? -27.255 23.447 23.577 1.00 67.69 216 VAL A N 1
ATOM 1680 C CA . VAL A 1 216 ? -26.109 23.193 22.689 1.00 67.69 216 VAL A CA 1
ATOM 1681 C C . VAL A 1 216 ? -26.564 23.117 21.229 1.00 67.69 216 VAL A C 1
ATOM 1683 O O . VAL A 1 216 ? -25.898 23.670 20.349 1.00 67.69 216 VAL A O 1
ATOM 1686 N N . THR A 1 217 ? -27.724 22.507 20.969 1.00 74.25 217 THR A N 1
ATOM 1687 C CA . THR A 1 217 ? -28.354 22.460 19.644 1.00 74.25 217 THR A CA 1
ATOM 1688 C C . THR A 1 217 ? -29.868 22.705 19.703 1.00 74.25 217 THR A C 1
ATOM 1690 O O . THR A 1 217 ? -30.499 22.638 20.756 1.00 74.25 217 THR A O 1
ATOM 1693 N N . ARG A 1 218 ? -30.474 22.998 18.541 1.00 71.69 218 ARG A N 1
ATOM 1694 C CA . ARG A 1 218 ? -31.939 23.118 18.401 1.00 71.69 218 ARG A CA 1
ATOM 1695 C C . ARG A 1 218 ? -32.659 21.780 18.587 1.00 71.69 218 ARG A C 1
ATOM 1697 O O . ARG A 1 218 ? -33.819 21.777 18.972 1.00 71.69 218 ARG A O 1
ATOM 1704 N N . GLU A 1 219 ? -31.980 20.674 18.295 1.00 73.62 219 GLU A N 1
ATOM 1705 C CA . GLU A 1 219 ? -32.509 19.324 18.502 1.00 73.62 219 GLU A CA 1
ATOM 1706 C C . GLU A 1 219 ? -32.551 19.004 20.001 1.00 73.62 219 GLU A C 1
ATOM 1708 O O . GLU A 1 219 ? -33.587 18.561 20.493 1.00 73.62 219 GLU A O 1
ATOM 1713 N N . ASP A 1 220 ? -31.498 19.358 20.750 1.00 71.25 220 ASP A N 1
ATOM 1714 C CA . ASP A 1 220 ? -31.475 19.223 22.215 1.00 71.25 220 ASP A CA 1
ATOM 1715 C C . ASP A 1 220 ? -32.609 20.019 22.875 1.00 71.25 220 ASP A C 1
ATOM 1717 O O . ASP A 1 220 ? -33.244 19.523 23.799 1.00 71.25 220 ASP A O 1
ATOM 1721 N N . LEU A 1 221 ? -32.899 21.226 22.368 1.00 74.31 221 LEU A N 1
ATOM 1722 C CA . LEU A 1 221 ? -34.023 22.046 22.831 1.00 74.31 221 LEU A CA 1
ATOM 1723 C C . LEU A 1 221 ? -35.351 21.288 22.697 1.00 74.31 221 LEU A C 1
ATOM 1725 O O . LEU A 1 221 ? -36.086 21.170 23.668 1.00 74.31 221 LEU A O 1
ATOM 1729 N N . SER A 1 222 ? -35.635 20.732 21.515 1.00 72.38 222 SER A N 1
ATOM 1730 C CA . SER A 1 222 ? -36.892 20.012 21.280 1.00 72.38 222 SER A CA 1
ATOM 1731 C C . SER A 1 222 ? -37.032 18.749 22.130 1.00 72.38 222 SER A C 1
ATOM 1733 O O . SER A 1 222 ? -38.120 18.469 22.622 1.00 72.38 222 SER A O 1
ATOM 1735 N N . ILE A 1 223 ? -35.940 18.006 22.338 1.00 75.19 223 ILE A N 1
ATOM 1736 C CA . ILE A 1 223 ? -35.952 16.777 23.143 1.00 75.19 223 ILE A CA 1
ATOM 1737 C C . ILE A 1 223 ? -36.200 17.116 24.614 1.00 75.19 223 ILE A C 1
ATOM 1739 O O . ILE A 1 223 ? -37.041 16.491 25.249 1.00 75.19 223 ILE A O 1
ATOM 1743 N N . LEU A 1 224 ? -35.522 18.138 25.139 1.00 73.19 224 LEU A N 1
ATOM 1744 C CA . LEU A 1 224 ? -35.688 18.563 26.528 1.00 73.19 224 LEU A CA 1
ATOM 1745 C C . LEU A 1 224 ? -37.065 19.194 26.774 1.00 73.19 224 LEU A C 1
ATOM 1747 O O . LEU A 1 224 ? -37.660 18.955 27.816 1.00 73.19 224 LEU A O 1
ATOM 1751 N N . GLU A 1 225 ? -37.610 19.951 25.818 1.00 76.88 225 GLU A N 1
ATOM 1752 C CA . GLU A 1 225 ? -38.989 20.454 25.896 1.00 76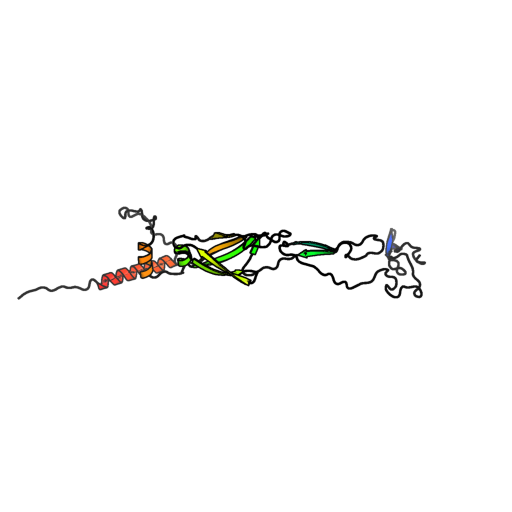.88 225 GLU A CA 1
ATOM 1753 C C . GLU A 1 225 ? -40.022 19.315 25.916 1.00 76.88 225 GLU A C 1
ATOM 1755 O O . GLU A 1 225 ? -41.041 19.423 26.597 1.00 76.88 225 GLU A O 1
ATOM 1760 N N . GLU A 1 226 ? -39.786 18.229 25.174 1.00 74.19 226 GLU A N 1
ATOM 1761 C CA . GLU A 1 226 ? -40.627 17.026 25.221 1.00 74.19 226 GLU A CA 1
ATOM 1762 C C . GLU A 1 226 ? -40.469 16.247 26.535 1.00 74.19 226 GLU A C 1
ATOM 1764 O O . GLU A 1 226 ? -41.453 15.693 27.021 1.00 74.19 226 GLU A O 1
ATOM 1769 N N . GLU A 1 227 ? -39.265 16.195 27.111 1.00 76.75 227 GLU A N 1
ATOM 1770 C CA . GLU A 1 227 ? -39.019 15.589 28.427 1.00 76.75 227 GLU A CA 1
ATOM 1771 C C . GLU A 1 227 ? -39.718 16.377 29.543 1.00 76.75 227 GLU A C 1
ATOM 1773 O O . GLU A 1 227 ? -40.471 15.783 30.308 1.00 76.75 227 GLU A O 1
ATOM 1778 N N . ILE A 1 228 ? -39.581 17.709 29.566 1.00 76.75 228 ILE A N 1
ATOM 1779 C CA . ILE A 1 228 ? -40.238 18.581 30.557 1.00 76.75 228 ILE A CA 1
ATOM 1780 C C . ILE A 1 228 ? -41.761 18.426 30.504 1.00 76.75 228 ILE A C 1
ATOM 1782 O O . ILE A 1 228 ? -42.392 18.255 31.541 1.00 76.75 228 ILE A O 1
ATOM 1786 N N . LYS A 1 229 ? -42.358 18.417 29.305 1.00 75.00 229 LYS A N 1
ATOM 1787 C CA . LYS A 1 229 ? -43.810 18.210 29.153 1.00 75.00 229 LYS A CA 1
ATOM 1788 C C . LYS A 1 229 ? -44.266 16.852 29.678 1.00 75.00 229 LYS A C 1
ATOM 1790 O O . LYS A 1 229 ? -45.324 16.765 30.283 1.00 75.00 229 LYS A O 1
ATOM 1795 N N . LYS A 1 230 ? -43.481 15.794 29.449 1.00 72.12 230 LYS A N 1
ATOM 1796 C CA . LYS A 1 230 ? -43.802 14.453 29.961 1.00 72.12 230 LYS A CA 1
ATOM 1797 C C . LYS A 1 230 ? -43.705 14.380 31.480 1.00 72.12 230 LYS A C 1
ATOM 1799 O O . LYS A 1 230 ? -44.506 13.675 32.085 1.00 72.12 230 LYS A O 1
ATOM 1804 N N . ASP A 1 231 ? -42.743 15.078 32.073 1.00 69.81 231 ASP A N 1
ATOM 1805 C CA . ASP A 1 231 ? -42.604 15.151 33.525 1.00 69.81 231 ASP A CA 1
ATOM 1806 C C . ASP A 1 231 ? -43.768 15.951 34.146 1.00 69.81 231 ASP A C 1
ATOM 1808 O O . ASP A 1 231 ? -44.357 15.493 35.122 1.00 69.81 231 ASP A O 1
ATOM 1812 N N . GLU A 1 232 ? -44.176 17.073 33.535 1.00 70.88 232 GLU A N 1
ATOM 1813 C CA . GLU A 1 232 ? -45.360 17.855 33.943 1.00 70.88 232 GLU A CA 1
ATOM 1814 C C . GLU A 1 232 ? -46.662 17.033 33.837 1.00 70.88 232 GLU A C 1
ATOM 1816 O O . GLU A 1 232 ? -47.448 16.991 34.784 1.00 70.88 232 GLU A O 1
ATOM 1821 N N . GLU A 1 233 ? -46.869 16.309 32.730 1.00 70.94 233 GLU A N 1
ATOM 1822 C CA . GLU A 1 233 ? -48.034 15.428 32.530 1.00 70.94 233 GLU A CA 1
ATOM 1823 C C . GLU A 1 233 ? -48.068 14.259 33.539 1.00 70.94 233 GLU A C 1
ATOM 1825 O O . GLU A 1 233 ? -49.138 13.860 34.002 1.00 70.94 233 GLU A O 1
ATOM 1830 N N . ALA A 1 234 ? -46.905 13.720 33.924 1.00 66.69 234 ALA A N 1
ATOM 1831 C CA . ALA A 1 234 ? -46.809 12.647 34.915 1.00 66.69 234 ALA A CA 1
ATOM 1832 C C . ALA A 1 234 ? -47.097 13.115 36.356 1.00 66.69 234 ALA A C 1
ATOM 1834 O O . ALA A 1 234 ? -47.549 12.308 37.177 1.00 66.69 234 ALA A O 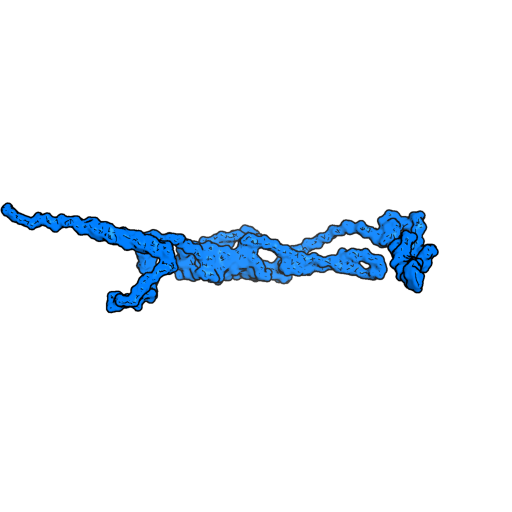1
ATOM 1835 N N . GLU A 1 235 ? -46.846 14.388 36.682 1.00 60.34 235 GLU A N 1
ATOM 1836 C CA . GLU A 1 235 ? -47.210 14.967 37.982 1.00 60.34 235 GLU A CA 1
ATOM 1837 C C . GLU A 1 235 ? -48.709 15.297 38.072 1.00 60.34 235 GLU A C 1
ATOM 1839 O O . GLU A 1 235 ? -49.321 15.037 39.113 1.00 60.34 235 GLU A O 1
ATOM 1844 N N . GLU A 1 236 ? -49.334 15.757 36.982 1.00 58.34 236 GLU A N 1
ATOM 1845 C CA . GLU A 1 236 ? -50.780 16.035 36.939 1.00 58.34 236 GLU A CA 1
ATOM 1846 C C . GLU A 1 236 ? -51.639 14.766 37.124 1.00 58.34 236 GLU A C 1
ATOM 1848 O O . GLU A 1 236 ? -52.659 14.793 37.823 1.00 58.34 236 GLU A O 1
ATOM 1853 N N . ASP A 1 237 ? -51.203 13.620 36.590 1.00 54.97 237 ASP A N 1
ATOM 1854 C CA . ASP A 1 237 ? -51.887 12.330 36.774 1.00 54.97 237 ASP A CA 1
ATOM 1855 C C . ASP A 1 237 ? -51.791 11.788 38.219 1.00 54.97 237 ASP A C 1
ATOM 1857 O O . ASP A 1 237 ? -52.599 10.943 38.630 1.00 54.97 237 ASP A O 1
ATOM 1861 N N . ASN A 1 238 ? -50.845 12.285 39.026 1.00 55.28 238 ASN A N 1
ATOM 1862 C CA . ASN A 1 238 ? -50.667 11.892 40.429 1.00 55.28 238 ASN A CA 1
ATOM 1863 C C . ASN A 1 238 ? -51.479 12.772 41.410 1.00 55.28 238 ASN A C 1
ATOM 1865 O O . ASN A 1 238 ? -51.630 12.415 42.581 1.00 55.28 238 ASN A O 1
ATOM 1869 N N . GLU A 1 239 ? -52.064 13.883 40.940 1.00 54.56 239 GLU A N 1
ATOM 1870 C CA . GLU A 1 239 ? -52.884 14.824 41.726 1.00 54.56 239 GLU A CA 1
ATOM 1871 C C . GLU A 1 239 ? -54.404 14.713 41.460 1.00 54.56 239 GLU A C 1
ATOM 1873 O O . GLU A 1 239 ? -55.160 15.681 41.556 1.00 54.56 239 GLU A O 1
ATOM 1878 N N . SER A 1 240 ? -54.920 13.501 41.221 1.00 42.72 240 SER A N 1
ATOM 1879 C CA . SER A 1 240 ? -56.368 13.235 41.334 1.00 42.72 240 SER A CA 1
ATOM 1880 C C . SER A 1 240 ? -56.761 12.819 42.772 1.00 42.72 240 SER A C 1
ATOM 1882 O O . SER A 1 240 ? -56.131 11.939 43.360 1.00 42.72 240 SER A O 1
ATOM 1884 N N . PRO A 1 241 ? -57.806 13.409 43.394 1.00 49.22 241 PRO A N 1
ATOM 1885 C CA . PRO A 1 241 ? -57.852 13.579 44.849 1.00 49.22 241 PRO A CA 1
ATOM 1886 C C . PRO A 1 241 ? -58.459 12.395 45.625 1.00 49.22 241 PRO A C 1
ATOM 1888 O O . PRO A 1 241 ? -59.649 12.098 45.508 1.00 49.22 241 PRO A O 1
ATOM 1891 N N . GLN A 1 242 ? -57.701 11.815 46.566 1.00 46.94 242 GLN A N 1
ATOM 1892 C CA . GLN A 1 242 ? -58.289 11.165 47.745 1.00 46.94 242 GLN A CA 1
ATOM 1893 C C . GLN A 1 242 ? -58.778 12.241 48.725 1.00 46.94 242 GLN A C 1
ATOM 1895 O O . GLN A 1 242 ? -58.022 12.735 49.556 1.00 46.94 242 GLN A O 1
ATOM 1900 N N . HIS A 1 243 ? -60.064 12.587 48.657 1.00 44.44 243 HIS A N 1
ATOM 1901 C CA . HIS A 1 243 ? -60.766 13.259 49.752 1.00 44.44 243 HIS A CA 1
ATOM 1902 C C . HIS A 1 243 ? -62.010 12.456 50.142 1.00 44.44 243 HIS A C 1
ATOM 1904 O O . HIS A 1 243 ? -62.921 12.289 49.334 1.00 44.44 243 HIS A O 1
ATOM 1910 N N . GLY A 1 244 ? -62.060 12.006 51.405 1.00 36.97 244 GLY A N 1
ATOM 1911 C CA . GLY A 1 244 ? -63.318 11.622 52.053 1.00 36.97 244 GLY A CA 1
ATOM 1912 C C . GLY A 1 244 ? -63.264 10.587 53.187 1.00 36.97 244 GLY A C 1
ATOM 1913 O O . GLY A 1 244 ? -63.915 9.556 53.086 1.00 36.97 244 GLY A O 1
ATOM 1914 N N . CYS A 1 245 ? -62.590 10.878 54.304 1.00 45.38 245 CYS A N 1
ATOM 1915 C CA . CYS A 1 245 ? -63.119 10.527 55.641 1.00 45.38 245 CYS A CA 1
ATOM 1916 C C . CYS A 1 245 ? -63.997 11.723 56.089 1.00 45.38 245 CYS A C 1
ATOM 1918 O O . CYS A 1 245 ? -63.643 12.847 55.756 1.00 45.38 245 CYS A O 1
ATOM 1920 N N . ALA A 1 246 ? -65.094 11.661 56.850 1.00 42.06 246 ALA A N 1
ATOM 1921 C CA . ALA A 1 246 ? -65.825 10.614 57.564 1.00 42.06 246 ALA A CA 1
ATOM 1922 C C . ALA A 1 246 ? -67.194 11.188 58.049 1.00 42.06 246 ALA A C 1
ATOM 1924 O O . ALA A 1 246 ? -67.434 12.387 57.918 1.00 42.06 246 ALA A O 1
ATOM 1925 N N . ALA A 1 247 ? -67.981 10.329 58.721 1.00 40.84 247 ALA A N 1
ATOM 1926 C CA . ALA A 1 247 ? -69.004 10.588 59.759 1.00 40.84 247 ALA A CA 1
ATOM 1927 C C . ALA A 1 247 ? -70.495 10.468 59.369 1.00 40.84 247 ALA A C 1
ATOM 1929 O O . ALA A 1 247 ? -71.078 11.377 58.782 1.00 40.84 247 ALA A O 1
ATOM 1930 N N . GLN A 1 248 ? -71.139 9.387 59.831 1.00 41.69 248 GLN A N 1
ATOM 1931 C CA . GLN A 1 248 ? -71.947 9.362 61.067 1.00 41.69 248 GLN A CA 1
ATOM 1932 C C . GLN A 1 248 ? -72.025 7.937 61.623 1.00 41.69 248 GLN A C 1
ATOM 1934 O O . GLN A 1 248 ? -72.113 6.996 60.805 1.00 41.69 248 GLN A O 1
#

pLDDT: mean 85.04, std 13.83, range [36.97, 97.19]